Protein AF-A0A5E4Z8Q0-F1 (afdb_monomer_lite)

Structure (mmCIF, N/CA/C/O backbone):
data_AF-A0A5E4Z8Q0-F1
#
_entry.id   AF-A0A5E4Z8Q0-F1
#
loop_
_atom_site.group_PDB
_atom_site.id
_atom_site.type_symbol
_atom_site.label_atom_id
_atom_site.label_alt_id
_atom_site.label_comp_id
_atom_site.label_asym_id
_atom_site.label_entity_id
_atom_site.label_seq_id
_atom_site.pdbx_PDB_ins_code
_atom_site.Cartn_x
_atom_site.Cartn_y
_atom_site.Cartn_z
_atom_site.occupancy
_atom_site.B_iso_or_equiv
_atom_site.auth_seq_id
_atom_site.auth_comp_id
_atom_site.auth_asym_id
_atom_site.auth_atom_id
_atom_site.pdbx_PDB_model_num
ATOM 1 N N . MET A 1 1 ? 16.114 -14.758 -13.962 1.00 64.94 1 MET A N 1
ATOM 2 C CA . MET A 1 1 ? 16.063 -14.063 -15.272 1.00 64.94 1 MET A CA 1
ATOM 3 C C . MET A 1 1 ? 17.449 -13.492 -15.564 1.00 64.94 1 MET A C 1
ATOM 5 O O . MET A 1 1 ? 18.088 -13.061 -14.616 1.00 64.94 1 MET A O 1
ATOM 9 N N . ASN A 1 2 ? 17.956 -13.521 -16.804 1.00 88.56 2 ASN A N 1
ATOM 10 C CA . ASN A 1 2 ? 19.263 -12.928 -17.138 1.00 88.56 2 ASN A CA 1
ATOM 11 C C . ASN A 1 2 ? 19.060 -11.606 -17.895 1.00 88.56 2 ASN A C 1
ATOM 13 O O . ASN A 1 2 ? 18.849 -11.605 -19.107 1.00 88.56 2 ASN A O 1
ATOM 17 N N . TYR A 1 3 ? 19.104 -10.487 -17.168 1.00 93.38 3 TYR A N 1
ATOM 18 C CA . TYR A 1 3 ? 18.827 -9.158 -17.719 1.00 93.38 3 TYR A CA 1
ATOM 19 C C . TYR A 1 3 ? 19.812 -8.747 -18.820 1.00 93.38 3 TYR A C 1
ATOM 21 O O . TYR A 1 3 ? 19.397 -8.215 -19.843 1.00 93.38 3 TYR A O 1
ATOM 29 N N . ALA A 1 4 ? 21.103 -9.050 -18.661 1.00 93.06 4 ALA A N 1
ATOM 30 C CA . ALA A 1 4 ? 22.118 -8.693 -19.649 1.00 93.06 4 ALA A CA 1
ATOM 31 C C . ALA A 1 4 ? 21.903 -9.414 -20.990 1.00 93.06 4 ALA A C 1
ATOM 33 O O . ALA A 1 4 ? 22.024 -8.797 -22.045 1.00 93.06 4 ALA A O 1
ATOM 34 N N . LEU A 1 5 ? 21.547 -10.703 -20.948 1.00 94.38 5 LEU A N 1
ATOM 35 C CA . LEU A 1 5 ? 21.255 -11.478 -22.155 1.00 94.38 5 LEU A CA 1
ATOM 36 C C . LEU A 1 5 ? 19.974 -10.993 -22.849 1.00 94.38 5 LEU A C 1
ATOM 38 O O . LEU A 1 5 ? 19.954 -10.857 -24.069 1.00 94.38 5 LEU A O 1
ATOM 42 N N . ASN A 1 6 ? 18.923 -10.685 -22.082 1.00 94.62 6 ASN A N 1
ATOM 43 C CA . ASN A 1 6 ? 17.691 -10.122 -22.640 1.00 94.62 6 ASN A CA 1
ATOM 44 C C . ASN A 1 6 ? 17.941 -8.754 -23.289 1.00 94.62 6 ASN A C 1
ATOM 46 O O . ASN A 1 6 ? 17.423 -8.490 -24.371 1.00 94.62 6 ASN A O 1
ATOM 50 N N . ALA A 1 7 ? 18.771 -7.908 -22.672 1.00 95.56 7 ALA A N 1
ATOM 51 C CA . ALA A 1 7 ? 19.139 -6.615 -23.238 1.00 95.56 7 ALA A CA 1
ATOM 52 C C . ALA A 1 7 ? 19.782 -6.762 -24.627 1.00 95.56 7 ALA A C 1
ATOM 54 O O . ALA A 1 7 ? 19.369 -6.087 -25.567 1.00 95.56 7 ALA A O 1
ATOM 55 N N . ASP A 1 8 ? 20.745 -7.676 -24.770 1.00 95.94 8 ASP A N 1
ATOM 56 C CA . ASP A 1 8 ? 21.394 -7.989 -26.049 1.00 95.94 8 ASP A CA 1
ATOM 57 C C . ASP A 1 8 ? 20.402 -8.554 -27.076 1.00 95.94 8 ASP A C 1
ATOM 59 O O . ASP A 1 8 ? 20.340 -8.082 -28.212 1.00 95.94 8 ASP A O 1
ATOM 63 N N . PHE A 1 9 ? 19.555 -9.500 -26.661 1.00 94.62 9 PHE A N 1
ATOM 64 C CA . PHE A 1 9 ? 18.540 -10.103 -27.525 1.00 94.62 9 PHE A CA 1
ATOM 65 C C . PHE A 1 9 ? 17.606 -9.057 -28.150 1.00 94.62 9 PHE A C 1
ATOM 67 O O . PHE A 1 9 ? 17.494 -8.981 -29.378 1.00 94.62 9 PHE A O 1
ATOM 74 N N . PHE A 1 10 ? 16.973 -8.217 -27.327 1.00 94.44 10 PHE A N 1
ATOM 75 C CA . PHE A 1 10 ? 16.067 -7.177 -27.815 1.00 94.44 10 PHE A CA 1
ATOM 76 C C . PHE A 1 10 ? 16.816 -6.096 -28.604 1.00 94.44 10 PHE A C 1
ATOM 78 O O . PHE A 1 10 ? 16.346 -5.643 -29.647 1.00 94.44 10 PHE A O 1
ATOM 85 N N . HIS A 1 11 ? 18.032 -5.732 -28.184 1.00 95.06 11 HIS A N 1
ATOM 86 C CA . HIS A 1 11 ? 18.843 -4.763 -28.919 1.00 95.06 11 HIS A CA 1
ATOM 87 C C . HIS A 1 11 ? 19.193 -5.260 -30.324 1.00 95.06 11 HIS A C 1
ATOM 89 O O . HIS A 1 11 ? 19.100 -4.509 -31.298 1.00 95.06 11 HIS A O 1
ATOM 95 N N . THR A 1 12 ? 19.571 -6.532 -30.435 1.00 94.44 12 THR A N 1
ATOM 96 C CA . THR A 1 12 ? 19.911 -7.176 -31.701 1.00 94.44 12 THR A CA 1
ATOM 97 C C . THR A 1 12 ? 18.689 -7.256 -32.612 1.00 94.44 12 THR A C 1
ATOM 99 O O . THR A 1 12 ? 18.789 -6.871 -33.777 1.00 94.44 12 THR A O 1
ATOM 102 N N . ARG A 1 13 ? 17.519 -7.658 -32.098 1.00 95.06 13 ARG A N 1
ATOM 103 C CA . ARG A 1 13 ? 16.266 -7.661 -32.875 1.00 95.06 13 ARG A CA 1
ATOM 104 C C . ARG A 1 13 ? 15.915 -6.282 -33.425 1.00 95.06 13 ARG A C 1
ATOM 106 O O . ARG A 1 13 ? 15.691 -6.156 -34.629 1.00 95.06 13 ARG A O 1
ATOM 113 N N . ALA A 1 14 ? 15.962 -5.252 -32.579 1.00 92.62 14 ALA A N 1
ATOM 114 C CA . ALA A 1 14 ? 15.706 -3.876 -32.993 1.00 92.62 14 ALA A CA 1
ATOM 115 C C . ALA A 1 14 ? 16.686 -3.416 -34.087 1.00 92.62 14 ALA A C 1
ATOM 117 O O . ALA A 1 14 ? 16.281 -2.847 -35.098 1.00 92.62 14 ALA A O 1
ATOM 118 N N . ARG A 1 15 ? 17.985 -3.712 -33.934 1.00 93.25 15 ARG A N 1
ATOM 119 C CA . ARG A 1 15 ? 19.017 -3.356 -34.926 1.00 93.25 15 ARG A CA 1
ATOM 120 C C . ARG A 1 15 ? 18.858 -4.061 -36.267 1.00 93.25 15 ARG A C 1
ATOM 122 O O . ARG A 1 15 ? 19.245 -3.498 -37.286 1.00 93.25 15 ARG A O 1
ATOM 129 N N . LEU A 1 16 ? 18.341 -5.285 -36.258 1.00 94.38 16 LEU A N 1
ATOM 130 C CA . LEU A 1 16 ? 18.087 -6.069 -37.465 1.00 94.38 16 LEU A CA 1
ATOM 131 C C . LEU A 1 16 ? 16.736 -5.736 -38.118 1.00 94.38 16 LEU A C 1
ATOM 133 O O . LEU A 1 16 ? 16.412 -6.325 -39.144 1.00 94.38 16 LEU A O 1
ATOM 137 N N . GLY A 1 17 ? 15.953 -4.812 -37.547 1.00 90.50 17 GLY A N 1
ATOM 138 C CA . GLY A 1 17 ? 14.627 -4.463 -38.059 1.00 90.50 17 GLY A CA 1
ATOM 139 C C . GLY A 1 17 ? 13.597 -5.582 -37.882 1.00 90.50 17 GLY A C 1
ATOM 140 O O . GLY A 1 17 ? 12.639 -5.655 -38.644 1.00 90.50 17 GLY A O 1
ATOM 141 N N . LEU A 1 18 ? 13.801 -6.465 -36.899 1.00 89.94 18 LEU A N 1
ATOM 142 C CA . LEU A 1 18 ? 12.883 -7.564 -36.565 1.00 89.94 18 LEU A CA 1
ATOM 143 C C . LEU A 1 18 ? 11.799 -7.147 -35.556 1.00 89.94 18 LEU A C 1
ATOM 145 O O . LEU A 1 18 ? 11.008 -7.977 -35.113 1.00 89.94 18 LEU A O 1
ATOM 149 N N . ASP A 1 19 ? 11.792 -5.872 -35.177 1.00 86.31 19 ASP A N 1
ATOM 150 C CA . ASP A 1 19 ? 10.869 -5.268 -34.226 1.00 86.31 19 ASP A CA 1
ATOM 151 C C . ASP A 1 19 ? 9.721 -4.585 -34.979 1.00 86.31 19 ASP A C 1
ATOM 153 O O . ASP A 1 19 ? 9.826 -3.433 -35.398 1.00 86.31 19 ASP A O 1
ATOM 157 N N . SER A 1 20 ? 8.629 -5.320 -35.192 1.00 71.69 20 SER A N 1
ATOM 158 C CA . SER A 1 20 ? 7.435 -4.806 -35.871 1.00 71.69 20 SER A CA 1
ATOM 159 C C . SER A 1 20 ? 6.609 -3.850 -35.007 1.00 71.69 20 SER A C 1
ATOM 161 O O . SER A 1 20 ? 5.759 -3.144 -35.541 1.00 71.69 20 SER A O 1
ATOM 163 N N . THR A 1 21 ? 6.828 -3.839 -33.691 1.00 78.56 21 THR A N 1
ATOM 164 C CA . THR A 1 21 ? 6.052 -3.062 -32.711 1.00 78.56 21 THR A CA 1
ATOM 165 C C . THR A 1 21 ? 6.799 -1.823 -32.212 1.00 78.56 21 THR A C 1
ATOM 167 O O . THR A 1 21 ? 6.192 -0.951 -31.599 1.00 78.56 21 THR A O 1
ATOM 170 N N . GLY A 1 22 ? 8.104 -1.712 -32.480 1.00 82.50 22 GLY A N 1
ATOM 171 C CA . GLY A 1 22 ? 8.957 -0.609 -32.023 1.00 82.50 22 GLY A CA 1
ATOM 172 C C . GLY A 1 22 ? 9.316 -0.677 -30.532 1.00 82.50 22 GLY A C 1
ATOM 173 O O . GLY A 1 22 ? 9.822 0.297 -29.968 1.00 82.50 22 GLY A O 1
ATOM 174 N N . THR A 1 23 ? 9.042 -1.807 -29.877 1.00 87.00 23 THR A N 1
ATOM 175 C CA . THR A 1 23 ? 9.150 -1.982 -28.421 1.00 87.00 23 THR A CA 1
ATOM 176 C C . THR A 1 23 ? 10.465 -2.616 -27.972 1.00 87.00 23 THR A C 1
ATOM 178 O O . THR A 1 23 ? 10.807 -2.535 -26.790 1.00 87.00 23 THR A O 1
ATOM 181 N N . ASP A 1 24 ? 11.234 -3.218 -28.882 1.00 91.44 24 ASP A N 1
ATOM 182 C CA . ASP A 1 24 ? 12.443 -3.973 -28.539 1.00 91.44 24 ASP A CA 1
ATOM 183 C C . ASP A 1 24 ? 13.589 -3.037 -28.121 1.00 91.44 24 ASP A C 1
ATOM 185 O O . ASP A 1 24 ? 14.323 -3.323 -27.175 1.00 91.44 24 ASP A O 1
ATOM 189 N N . ALA A 1 25 ? 13.745 -1.873 -28.761 1.00 92.25 25 ALA A N 1
ATOM 190 C CA . ALA A 1 25 ? 14.793 -0.922 -28.374 1.00 92.25 25 ALA A CA 1
ATOM 191 C C . ALA A 1 25 ? 14.585 -0.326 -26.960 1.00 92.25 25 ALA A C 1
ATOM 193 O O . ALA A 1 25 ? 15.555 -0.294 -26.190 1.00 92.25 25 ALA A O 1
ATOM 194 N N . PRO A 1 26 ? 13.375 0.128 -26.574 1.00 91.88 26 PRO A N 1
ATOM 195 C CA . PRO A 1 26 ? 13.064 0.476 -25.188 1.00 91.88 26 PRO A CA 1
ATOM 196 C C . PRO A 1 26 ? 13.259 -0.693 -24.212 1.00 91.88 26 PRO A C 1
ATOM 198 O O . PRO A 1 26 ? 13.934 -0.514 -23.196 1.00 91.88 26 PRO A O 1
ATOM 201 N N . ALA A 1 27 ? 12.762 -1.892 -24.541 1.00 92.56 27 ALA A N 1
ATOM 202 C CA . ALA A 1 27 ? 12.912 -3.076 -23.692 1.00 92.56 27 ALA A CA 1
ATOM 203 C C . ALA A 1 27 ? 14.389 -3.421 -23.446 1.00 92.56 27 ALA A C 1
ATOM 205 O O . ALA A 1 27 ? 14.799 -3.658 -22.310 1.00 92.56 27 ALA A O 1
ATOM 206 N N . ALA A 1 28 ? 15.229 -3.357 -24.483 1.00 95.12 28 ALA A N 1
ATOM 207 C CA . ALA A 1 28 ? 16.666 -3.579 -24.365 1.00 95.12 28 ALA A CA 1
ATOM 208 C C . ALA A 1 28 ? 17.337 -2.616 -23.374 1.00 95.12 28 ALA A C 1
ATOM 210 O O . ALA A 1 28 ? 18.175 -3.024 -22.566 1.00 95.12 28 ALA A O 1
ATOM 211 N N . ARG A 1 29 ? 16.959 -1.332 -23.415 1.00 95.44 29 ARG A N 1
ATOM 212 C CA . ARG A 1 29 ? 17.467 -0.307 -22.489 1.00 95.44 29 ARG A CA 1
ATOM 213 C C . ARG A 1 29 ? 17.009 -0.574 -21.056 1.00 95.44 29 ARG A C 1
ATOM 215 O O . ARG A 1 29 ? 17.837 -0.491 -20.151 1.00 95.44 29 ARG A O 1
ATOM 222 N N . ALA A 1 30 ? 15.741 -0.937 -20.864 1.00 94.19 30 ALA A N 1
ATOM 223 C CA . ALA A 1 30 ? 15.200 -1.301 -19.557 1.00 94.19 30 ALA A CA 1
ATOM 224 C C . ALA A 1 30 ? 15.945 -2.509 -18.963 1.00 94.19 30 ALA A C 1
ATOM 226 O O . ALA A 1 30 ? 16.466 -2.423 -17.853 1.00 94.19 30 ALA A O 1
ATOM 227 N N . PHE A 1 31 ? 16.131 -3.583 -19.739 1.00 95.81 31 PHE A N 1
ATOM 228 C CA . PHE A 1 31 ? 16.899 -4.755 -19.309 1.00 95.81 31 PHE A CA 1
ATOM 229 C C . PHE A 1 31 ? 18.371 -4.441 -19.005 1.00 95.81 31 PHE A C 1
ATOM 231 O O . PHE A 1 31 ? 18.929 -4.970 -18.045 1.00 95.81 31 PHE A O 1
ATOM 238 N N . ALA A 1 32 ? 19.016 -3.553 -19.766 1.00 96.81 32 ALA A N 1
ATOM 239 C CA . ALA A 1 32 ? 20.379 -3.127 -19.453 1.00 96.81 32 ALA A CA 1
ATOM 240 C C . ALA A 1 32 ? 20.447 -2.352 -18.124 1.00 96.81 32 ALA A C 1
ATOM 242 O O . ALA A 1 32 ? 21.345 -2.599 -17.317 1.00 96.81 32 ALA A O 1
ATOM 243 N N . ARG A 1 33 ? 19.475 -1.468 -17.855 1.00 96.50 33 ARG A N 1
ATOM 244 C CA . ARG A 1 33 ? 19.359 -0.737 -16.581 1.00 96.50 33 ARG A CA 1
ATOM 245 C C . ARG A 1 33 ? 19.091 -1.685 -15.407 1.00 96.50 33 ARG A C 1
ATOM 247 O O . ARG A 1 33 ? 19.773 -1.592 -14.390 1.00 96.50 33 ARG A O 1
ATOM 254 N N . GLN A 1 34 ? 18.196 -2.660 -15.580 1.00 95.75 34 GLN A N 1
ATOM 255 C CA . GLN A 1 34 ? 17.927 -3.756 -14.632 1.00 95.75 34 GLN A CA 1
ATOM 256 C C . GLN A 1 34 ? 19.189 -4.567 -14.306 1.00 95.75 34 GLN A C 1
ATOM 258 O O . GLN A 1 34 ? 19.470 -4.840 -13.140 1.00 95.75 34 GLN A O 1
ATOM 263 N N . ALA A 1 35 ? 19.997 -4.903 -15.319 1.00 96.25 35 ALA A N 1
ATOM 264 C CA . ALA A 1 35 ? 21.274 -5.584 -15.117 1.00 96.25 35 ALA A CA 1
ATOM 265 C C . ALA A 1 35 ? 22.234 -4.753 -14.249 1.00 96.25 35 ALA A C 1
ATOM 267 O O . ALA A 1 35 ? 22.871 -5.298 -13.351 1.00 96.25 35 ALA A O 1
ATOM 268 N N . GLY A 1 36 ? 22.294 -3.436 -14.478 1.00 97.00 36 GLY A N 1
ATOM 269 C CA . GLY A 1 36 ? 23.075 -2.505 -13.659 1.00 97.00 36 GLY A CA 1
ATOM 270 C C . GLY A 1 36 ? 22.642 -2.496 -12.197 1.00 97.00 36 GLY A C 1
ATOM 271 O O . GLY A 1 36 ? 23.482 -2.631 -11.306 1.00 97.00 36 GLY A O 1
ATOM 272 N N . ARG A 1 37 ? 21.328 -2.409 -11.955 1.00 96.94 37 ARG A N 1
ATOM 273 C CA . ARG A 1 37 ? 20.749 -2.454 -10.605 1.00 96.94 37 ARG A CA 1
ATOM 274 C C . ARG A 1 37 ? 21.081 -3.771 -9.900 1.00 96.94 37 ARG A C 1
ATOM 276 O O . ARG A 1 37 ? 21.635 -3.761 -8.806 1.00 96.94 37 ARG A O 1
ATOM 283 N N . ALA A 1 38 ? 20.831 -4.903 -10.560 1.00 95.62 38 ALA A N 1
ATOM 284 C CA . ALA A 1 38 ? 21.110 -6.231 -10.012 1.00 95.62 38 ALA A CA 1
ATOM 285 C C . ALA A 1 38 ? 22.593 -6.410 -9.638 1.00 95.62 38 ALA A C 1
ATOM 287 O O . ALA A 1 38 ? 22.910 -6.903 -8.556 1.00 95.62 38 ALA A O 1
ATOM 288 N N . CYS A 1 39 ? 23.512 -5.954 -10.496 1.00 95.38 39 CYS A N 1
ATOM 289 C CA . CYS A 1 39 ? 24.946 -5.980 -10.212 1.00 95.38 39 CYS A CA 1
ATOM 290 C C . CYS A 1 39 ? 25.314 -5.118 -8.992 1.00 95.38 39 CYS A C 1
ATOM 292 O O . CYS A 1 39 ? 26.055 -5.580 -8.124 1.00 95.38 39 CYS A O 1
ATOM 294 N N . ALA A 1 40 ? 24.777 -3.899 -8.881 1.00 96.19 40 ALA A N 1
ATOM 295 C CA . ALA A 1 40 ? 25.041 -3.013 -7.745 1.00 96.19 40 ALA A CA 1
ATOM 296 C C . ALA A 1 40 ? 24.481 -3.542 -6.415 1.00 96.19 40 ALA A C 1
ATOM 298 O O . ALA A 1 40 ? 25.101 -3.357 -5.360 1.00 96.19 40 ALA A O 1
ATOM 299 N N . ILE A 1 41 ? 23.321 -4.204 -6.443 1.00 95.25 41 ILE A N 1
ATOM 300 C CA . ILE A 1 41 ? 22.751 -4.864 -5.263 1.00 95.25 41 ILE A CA 1
ATOM 301 C C . ILE A 1 41 ? 23.673 -6.005 -4.822 1.00 95.25 41 ILE A C 1
ATOM 303 O O . ILE A 1 41 ? 24.099 -6.017 -3.668 1.00 95.25 41 ILE A O 1
ATOM 307 N N . ALA A 1 42 ? 24.101 -6.852 -5.764 1.00 93.25 42 ALA A N 1
ATOM 308 C CA . ALA A 1 42 ? 25.023 -7.965 -5.530 1.00 93.25 42 ALA A CA 1
ATOM 309 C C . ALA A 1 42 ? 26.485 -7.553 -5.232 1.00 93.25 42 ALA A C 1
ATOM 311 O O . ALA A 1 42 ? 27.330 -8.419 -5.004 1.00 93.25 42 ALA A O 1
ATOM 312 N N . GLY A 1 43 ? 26.818 -6.256 -5.265 1.00 91.81 43 GLY A N 1
ATOM 313 C CA . GLY A 1 43 ? 28.175 -5.754 -5.014 1.00 91.81 43 GLY A CA 1
ATOM 314 C C . GLY A 1 43 ? 29.185 -6.053 -6.132 1.00 91.81 43 GLY A C 1
ATOM 315 O O . GLY A 1 43 ? 30.386 -6.121 -5.879 1.00 91.81 43 GLY A O 1
ATOM 316 N N . GLN A 1 44 ? 28.720 -6.248 -7.367 1.00 89.62 44 GLN A N 1
ATOM 3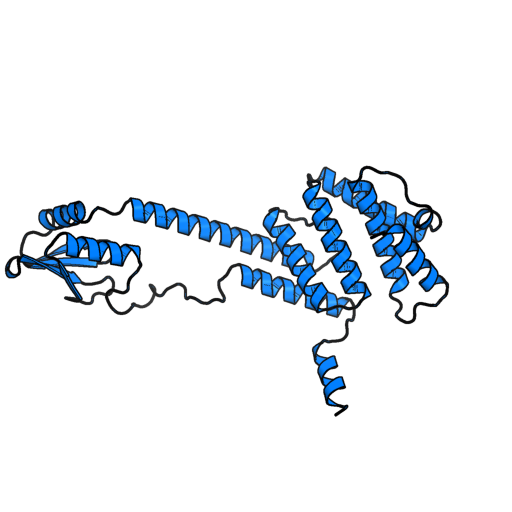17 C CA . GLN A 1 44 ? 29.543 -6.585 -8.531 1.00 89.62 44 GLN A CA 1
ATOM 318 C C . GLN A 1 44 ? 29.670 -5.396 -9.484 1.00 89.62 44 GLN A C 1
ATOM 320 O O . GLN A 1 44 ? 28.666 -4.861 -9.924 1.00 89.62 44 GLN A O 1
ATOM 325 N N . PHE A 1 45 ? 30.886 -5.021 -9.888 1.00 76.88 45 PHE A N 1
ATOM 326 C CA . PHE A 1 45 ? 31.115 -3.811 -10.698 1.00 76.88 45 PHE A CA 1
ATOM 327 C C . PHE A 1 45 ? 31.222 -4.050 -12.221 1.00 76.88 45 PHE A C 1
ATOM 329 O O . PHE A 1 45 ? 31.476 -3.124 -12.988 1.00 76.88 45 PHE A O 1
ATOM 336 N N . PHE A 1 46 ? 31.053 -5.282 -12.704 1.00 84.81 46 PHE A N 1
ATOM 337 C CA . PHE A 1 46 ? 31.368 -5.615 -14.098 1.00 84.81 46 PHE A CA 1
ATOM 338 C C . PHE A 1 46 ? 30.113 -5.838 -14.943 1.00 84.81 46 PHE A C 1
ATOM 340 O O . PHE A 1 46 ? 29.332 -6.751 -14.686 1.00 84.81 46 PHE A O 1
ATOM 347 N N . ALA A 1 47 ? 29.959 -5.040 -16.004 1.00 85.62 47 ALA A N 1
ATOM 348 C CA . ALA A 1 47 ? 28.964 -5.294 -17.038 1.00 85.62 47 ALA A CA 1
ATOM 349 C C . ALA A 1 47 ? 29.368 -6.517 -17.878 1.00 85.62 47 ALA A C 1
ATOM 351 O O . ALA A 1 47 ? 30.495 -6.608 -18.370 1.00 85.62 47 ALA A O 1
ATOM 352 N N . SER A 1 48 ? 28.427 -7.441 -18.083 1.00 90.94 48 SER A N 1
ATOM 353 C CA . SER A 1 48 ? 28.600 -8.582 -18.990 1.00 90.94 48 SER A CA 1
ATOM 354 C C . SER A 1 48 ? 28.915 -8.129 -20.422 1.00 90.94 48 SER A C 1
ATOM 356 O O . SER A 1 48 ? 28.493 -7.047 -20.838 1.00 90.94 48 SER A O 1
ATOM 358 N N . ILE A 1 49 ? 29.593 -8.981 -21.201 1.00 91.25 49 ILE A N 1
ATOM 359 C CA . ILE A 1 49 ? 29.908 -8.734 -22.620 1.00 91.25 49 ILE A CA 1
ATOM 360 C C . ILE A 1 49 ? 28.663 -8.392 -23.452 1.00 91.25 49 ILE A C 1
ATOM 362 O O . ILE A 1 49 ? 28.729 -7.536 -24.328 1.00 91.25 49 ILE A O 1
ATOM 366 N N . HIS A 1 50 ? 27.515 -8.980 -23.104 1.00 92.25 50 HIS A N 1
ATOM 367 C CA . HIS A 1 50 ? 26.213 -8.725 -23.727 1.00 92.25 50 HIS A CA 1
ATOM 368 C C . HIS A 1 50 ? 25.776 -7.253 -23.647 1.00 92.25 50 HIS A C 1
ATOM 370 O O . HIS A 1 50 ? 25.081 -6.755 -24.527 1.00 92.25 50 HIS A O 1
ATOM 376 N N . VAL A 1 51 ? 26.221 -6.537 -22.612 1.00 94.69 51 VAL A N 1
ATOM 377 C CA . VAL A 1 51 ? 25.914 -5.120 -22.385 1.00 94.69 51 VAL A CA 1
ATOM 378 C C . VAL A 1 51 ? 27.092 -4.233 -22.787 1.00 94.69 51 VAL A C 1
ATOM 380 O O . VAL A 1 51 ? 26.898 -3.217 -23.451 1.00 94.69 51 VAL A O 1
ATOM 383 N N . SER A 1 52 ? 28.320 -4.603 -22.411 1.00 94.25 52 SER A N 1
ATOM 384 C CA . SER A 1 52 ? 29.502 -3.743 -22.567 1.00 94.25 52 SER A CA 1
ATOM 385 C C . SER A 1 52 ? 29.944 -3.539 -24.016 1.00 94.25 52 SER A C 1
ATOM 387 O O . SER A 1 52 ? 30.559 -2.518 -24.320 1.00 94.25 52 SER A O 1
ATOM 389 N N . GLN A 1 53 ? 29.584 -4.446 -24.929 1.00 93.44 53 GLN A N 1
ATOM 390 C CA . GLN A 1 53 ? 29.875 -4.304 -26.359 1.00 93.44 53 GLN A CA 1
ATOM 391 C C . GLN A 1 53 ? 29.037 -3.214 -27.060 1.00 93.44 53 GLN A C 1
ATOM 393 O O . GLN A 1 53 ? 29.384 -2.788 -28.163 1.00 93.44 53 GLN A O 1
ATOM 398 N N . PHE A 1 54 ? 27.945 -2.744 -26.441 1.00 94.56 54 PHE A N 1
ATOM 399 C CA . PHE A 1 54 ? 27.045 -1.745 -27.022 1.00 94.56 54 PHE A CA 1
ATOM 400 C C . PHE A 1 54 ? 27.003 -0.473 -26.160 1.00 94.56 54 PHE A C 1
ATOM 402 O O . PHE A 1 54 ? 26.427 -0.498 -25.070 1.00 94.56 54 PHE A O 1
ATOM 409 N N . PRO A 1 55 ? 27.516 0.677 -26.646 1.00 95.06 55 PRO A N 1
ATOM 410 C CA . PRO A 1 55 ? 27.582 1.911 -25.854 1.00 95.06 55 PRO A CA 1
ATOM 411 C C . PRO A 1 55 ? 26.238 2.363 -25.264 1.00 95.06 55 PRO A C 1
ATOM 413 O O . PRO A 1 55 ? 26.183 2.837 -24.131 1.00 95.06 55 PRO A O 1
ATOM 416 N N . VAL A 1 56 ? 25.139 2.179 -26.005 1.00 95.31 56 VAL A N 1
ATOM 417 C CA . VAL A 1 56 ? 23.793 2.546 -25.537 1.00 95.31 56 VAL A CA 1
ATOM 418 C C . VAL A 1 56 ? 23.330 1.689 -24.356 1.00 95.31 56 VAL A C 1
ATOM 420 O O . VAL A 1 56 ? 22.733 2.225 -23.426 1.00 95.31 56 VAL A O 1
ATOM 423 N N . LEU A 1 57 ? 23.630 0.385 -24.356 1.00 97.12 57 LEU A N 1
ATOM 424 C CA . LEU A 1 57 ? 23.265 -0.510 -23.256 1.00 97.12 57 LEU A CA 1
ATOM 425 C C . LEU A 1 57 ? 24.187 -0.294 -22.056 1.00 97.12 57 LEU A C 1
ATOM 427 O O . LEU A 1 57 ? 23.712 -0.247 -20.926 1.00 97.12 57 LEU A O 1
ATOM 431 N N . LEU A 1 58 ? 25.485 -0.083 -22.295 1.00 96.88 58 LEU A N 1
ATOM 432 C CA . LEU A 1 58 ? 26.446 0.224 -21.237 1.00 96.88 58 LEU A CA 1
ATOM 433 C C . LEU A 1 58 ? 26.081 1.507 -20.474 1.00 96.88 58 LEU A C 1
ATOM 435 O O . LEU A 1 58 ? 26.179 1.540 -19.250 1.00 96.88 58 LEU A O 1
ATOM 439 N N . CYS A 1 59 ? 25.607 2.540 -21.175 1.00 97.06 59 CYS A N 1
ATOM 440 C CA . CYS A 1 59 ? 25.110 3.762 -20.543 1.00 97.06 59 CYS A CA 1
ATOM 441 C C . CYS A 1 59 ? 23.919 3.475 -19.610 1.00 97.06 59 CYS A C 1
ATOM 443 O O . CYS A 1 59 ? 23.926 3.886 -18.452 1.00 97.06 59 CYS A O 1
ATOM 445 N N . GLN A 1 60 ? 22.933 2.699 -20.074 1.00 97.06 60 GLN A N 1
ATOM 446 C CA . GLN A 1 60 ? 21.768 2.321 -19.262 1.00 97.06 60 GLN A CA 1
ATOM 447 C C . GLN A 1 60 ? 22.152 1.459 -18.055 1.00 97.06 60 GLN A C 1
ATOM 449 O O . GLN A 1 60 ? 21.652 1.684 -16.956 1.00 97.06 60 GLN A O 1
ATOM 454 N N . PHE A 1 61 ? 23.089 0.527 -18.229 1.00 97.25 61 PHE A N 1
ATOM 455 C CA . PHE A 1 61 ? 23.655 -0.248 -17.128 1.00 97.25 61 PHE A CA 1
ATOM 456 C C . PHE A 1 61 ? 24.282 0.655 -16.065 1.00 97.25 61 PHE A C 1
ATOM 458 O O . PHE A 1 61 ? 23.977 0.508 -14.885 1.00 97.25 61 PHE A O 1
ATOM 465 N N . ALA A 1 62 ? 25.110 1.624 -16.467 1.00 96.75 62 ALA A N 1
ATOM 466 C CA . ALA A 1 62 ? 25.735 2.553 -15.530 1.00 96.75 62 ALA A CA 1
ATOM 467 C C . ALA A 1 62 ? 24.697 3.409 -14.783 1.00 96.75 62 ALA A C 1
ATOM 469 O O . ALA A 1 62 ? 24.837 3.629 -13.581 1.00 96.75 62 ALA A O 1
ATOM 470 N N . MET A 1 63 ? 23.629 3.844 -15.463 1.00 96.12 63 MET A N 1
ATOM 471 C CA . MET A 1 63 ? 22.511 4.539 -14.815 1.00 96.12 63 MET A CA 1
ATOM 472 C C . MET A 1 63 ? 21.855 3.660 -13.746 1.00 96.12 63 MET A C 1
ATOM 474 O O . MET A 1 63 ? 21.712 4.102 -12.611 1.00 96.12 63 MET A O 1
ATOM 478 N N . GLY A 1 64 ? 21.522 2.409 -14.077 1.00 96.44 64 GLY A N 1
ATOM 479 C CA . GLY A 1 64 ? 20.917 1.470 -13.130 1.00 96.44 64 GLY A CA 1
ATOM 480 C C . GLY A 1 64 ? 21.816 1.149 -11.937 1.00 96.44 64 GLY A C 1
ATOM 481 O O . GLY A 1 64 ? 21.353 1.082 -10.802 1.00 96.44 64 GLY A O 1
ATOM 482 N N . TYR A 1 65 ? 23.120 1.016 -12.179 1.00 96.94 65 TYR A N 1
ATOM 483 C CA . TYR A 1 65 ? 24.107 0.826 -11.120 1.00 96.94 65 TYR A CA 1
ATOM 484 C C . TYR A 1 65 ? 24.123 2.017 -10.148 1.00 96.94 65 TYR A C 1
ATOM 486 O O . TYR A 1 65 ? 24.069 1.841 -8.931 1.00 96.94 65 TYR A O 1
ATOM 494 N N . ASN A 1 66 ? 24.148 3.240 -10.687 1.00 95.50 66 ASN A N 1
ATOM 495 C CA . ASN A 1 66 ? 24.170 4.467 -9.892 1.00 95.50 66 ASN A CA 1
ATOM 496 C C . ASN A 1 66 ? 22.876 4.695 -9.101 1.00 95.50 66 ASN A C 1
ATOM 498 O O . ASN A 1 66 ? 22.949 5.199 -7.984 1.00 95.50 66 ASN A O 1
ATOM 502 N N . GLU A 1 67 ? 21.712 4.304 -9.623 1.00 95.69 67 GLU A N 1
ATOM 503 C CA . GLU A 1 67 ? 20.446 4.386 -8.878 1.00 95.69 67 GLU A CA 1
ATOM 504 C C . GLU A 1 67 ? 20.498 3.602 -7.567 1.00 95.69 67 GLU A C 1
ATOM 506 O O . GLU A 1 67 ? 20.076 4.108 -6.532 1.00 95.69 67 GLU A O 1
ATOM 511 N N . VAL A 1 68 ? 21.067 2.394 -7.590 1.00 96.25 68 VAL A N 1
ATOM 512 C CA . VAL A 1 68 ? 21.236 1.583 -6.377 1.00 96.25 68 VAL A CA 1
ATOM 513 C C . VAL A 1 68 ? 22.203 2.247 -5.406 1.00 96.25 68 VAL A C 1
ATOM 515 O O . VAL A 1 68 ? 21.953 2.241 -4.205 1.00 96.25 68 VAL A O 1
ATOM 518 N N . LEU A 1 69 ? 23.303 2.826 -5.898 1.00 94.88 69 LEU A N 1
ATOM 519 C CA . LEU A 1 69 ? 24.240 3.543 -5.031 1.00 94.88 69 LEU A CA 1
ATOM 520 C C . LEU A 1 69 ? 23.568 4.732 -4.341 1.00 94.88 69 LEU A C 1
ATOM 522 O O . LEU A 1 69 ? 23.741 4.908 -3.139 1.00 94.88 69 LEU A O 1
ATOM 526 N N . LEU A 1 70 ? 22.786 5.518 -5.083 1.00 93.38 70 LEU A N 1
ATOM 527 C CA . LEU A 1 70 ? 22.047 6.653 -4.533 1.00 93.38 70 LEU A CA 1
ATOM 528 C C . LEU A 1 70 ? 21.001 6.201 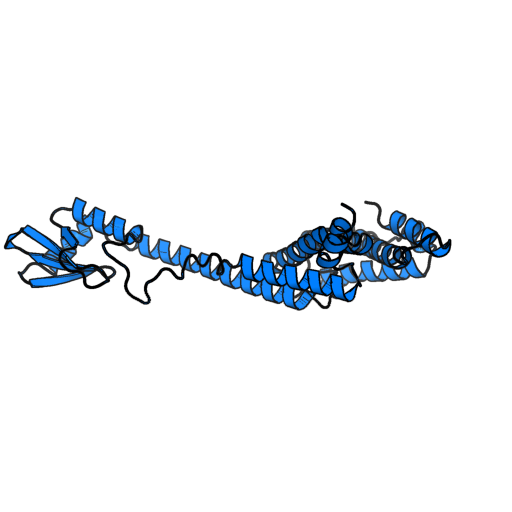-3.510 1.00 93.38 70 LEU A C 1
ATOM 530 O O . LEU A 1 70 ? 20.932 6.779 -2.430 1.00 93.38 70 LEU A O 1
ATOM 534 N N . ALA A 1 71 ? 20.253 5.135 -3.802 1.00 92.88 71 ALA A N 1
ATOM 535 C CA . ALA A 1 71 ? 19.286 4.575 -2.863 1.00 92.88 71 ALA A CA 1
ATOM 536 C C . ALA A 1 71 ? 19.963 4.054 -1.579 1.00 92.88 71 ALA A C 1
ATOM 538 O O . ALA A 1 71 ? 19.498 4.349 -0.481 1.00 92.88 71 ALA A O 1
ATOM 539 N N . LYS A 1 72 ? 21.111 3.366 -1.690 1.00 93.19 72 LYS A N 1
ATOM 540 C CA . LYS A 1 72 ? 21.915 2.925 -0.532 1.00 93.19 72 LYS A CA 1
ATOM 541 C C . LYS A 1 72 ? 22.429 4.105 0.300 1.00 93.19 72 LYS A C 1
ATOM 543 O O . LYS A 1 72 ? 22.399 4.037 1.523 1.00 93.19 72 LYS A O 1
ATOM 548 N N . ILE A 1 73 ? 22.883 5.188 -0.341 1.00 91.94 73 ILE A N 1
ATOM 549 C CA . ILE A 1 73 ? 23.285 6.429 0.351 1.00 91.94 73 ILE A CA 1
ATOM 550 C C . ILE A 1 73 ? 22.093 7.047 1.092 1.00 91.94 73 ILE A C 1
ATOM 552 O O . ILE A 1 73 ? 22.261 7.538 2.205 1.00 91.94 73 ILE A O 1
ATOM 556 N N . GLY A 1 74 ? 20.900 6.983 0.499 1.00 88.25 74 GLY A N 1
ATOM 557 C CA . GLY A 1 74 ? 19.641 7.393 1.121 1.00 88.25 74 GLY A CA 1
ATOM 558 C C . GLY A 1 74 ? 19.137 6.464 2.231 1.00 88.25 74 GLY A C 1
ATOM 559 O O . GLY A 1 74 ? 18.099 6.751 2.811 1.00 88.25 74 GLY A O 1
ATOM 560 N N . GLY A 1 75 ? 19.851 5.376 2.543 1.00 90.69 75 GLY A N 1
ATOM 561 C CA . GLY A 1 75 ? 19.504 4.458 3.629 1.00 90.69 75 GLY A CA 1
ATOM 562 C C . GLY A 1 75 ? 18.636 3.263 3.229 1.00 90.69 75 GLY A C 1
ATOM 563 O O . GLY A 1 75 ? 18.208 2.527 4.114 1.00 90.69 75 GLY A O 1
ATOM 564 N N . ALA A 1 76 ? 18.396 3.024 1.933 1.00 91.62 76 ALA A N 1
ATOM 565 C CA . ALA A 1 76 ? 17.613 1.872 1.488 1.00 91.62 76 ALA A CA 1
ATOM 566 C C . ALA A 1 76 ? 18.259 0.542 1.921 1.00 91.62 76 ALA A C 1
ATOM 568 O O . ALA A 1 76 ? 19.451 0.304 1.686 1.00 91.62 76 ALA A O 1
ATOM 569 N N . SER A 1 77 ? 17.456 -0.337 2.527 1.00 92.25 77 SER A N 1
ATOM 570 C CA . SER A 1 77 ? 17.871 -1.684 2.923 1.00 92.25 77 SER A CA 1
ATOM 571 C C . SER A 1 77 ? 18.086 -2.589 1.701 1.00 92.25 77 SER A C 1
ATOM 573 O O . SER A 1 77 ? 17.623 -2.297 0.598 1.00 92.25 77 SER A O 1
ATOM 575 N N . ALA A 1 78 ? 18.800 -3.705 1.881 1.00 91.69 78 ALA A N 1
ATOM 576 C CA . ALA A 1 78 ? 18.968 -4.691 0.810 1.00 91.69 78 ALA A CA 1
ATOM 577 C C . ALA A 1 78 ? 17.615 -5.271 0.362 1.00 91.69 78 ALA A C 1
ATOM 579 O O . ALA A 1 78 ? 17.353 -5.322 -0.836 1.00 91.69 78 ALA A O 1
ATOM 580 N N . ASP A 1 79 ? 16.740 -5.592 1.319 1.00 92.94 79 ASP A N 1
ATOM 581 C CA . ASP A 1 79 ? 15.412 -6.151 1.052 1.00 92.94 79 ASP A CA 1
ATOM 582 C C . ASP A 1 79 ? 14.530 -5.171 0.265 1.00 92.94 79 ASP A C 1
ATOM 584 O O . ASP A 1 79 ? 13.905 -5.565 -0.721 1.00 92.94 79 ASP A O 1
ATOM 588 N N . LEU A 1 80 ? 14.549 -3.876 0.621 1.00 93.31 80 LEU A N 1
ATOM 589 C CA . LEU A 1 80 ? 13.832 -2.829 -0.117 1.00 93.31 80 LEU A CA 1
ATOM 590 C C . LEU A 1 80 ? 14.329 -2.724 -1.567 1.00 93.31 80 LEU A C 1
ATOM 592 O O . LEU A 1 80 ? 13.540 -2.572 -2.501 1.00 93.31 80 LEU A O 1
ATOM 596 N N . LEU A 1 81 ? 15.642 -2.813 -1.779 1.00 95.00 81 LEU A N 1
ATOM 597 C CA . LEU A 1 81 ? 16.222 -2.773 -3.121 1.00 95.00 81 LEU A CA 1
ATOM 598 C C . LEU A 1 81 ? 15.857 -4.020 -3.934 1.00 95.00 81 LEU A C 1
ATOM 600 O O . LEU A 1 81 ? 15.569 -3.894 -5.124 1.00 95.00 81 LEU A O 1
ATOM 604 N N . ASP A 1 82 ? 15.837 -5.199 -3.316 1.00 94.44 82 ASP A N 1
ATOM 605 C CA . ASP A 1 82 ? 15.471 -6.450 -3.982 1.00 94.44 82 ASP A CA 1
ATOM 606 C C . ASP A 1 82 ? 13.991 -6.473 -4.383 1.00 94.44 82 ASP A C 1
ATOM 608 O O . ASP A 1 82 ? 13.675 -6.775 -5.541 1.00 94.44 82 ASP A O 1
ATOM 612 N N . VAL A 1 83 ? 13.082 -6.085 -3.479 1.00 94.75 83 VAL A N 1
ATOM 613 C CA . VAL A 1 83 ? 11.646 -6.012 -3.796 1.00 94.75 83 VAL A CA 1
ATOM 614 C C . VAL A 1 83 ? 11.372 -4.941 -4.854 1.00 94.75 83 VAL A C 1
ATOM 616 O O . VAL A 1 83 ? 10.692 -5.217 -5.842 1.00 94.75 83 VAL A O 1
ATOM 619 N N . SER A 1 84 ? 12.006 -3.766 -4.751 1.00 95.31 84 SER A N 1
ATOM 620 C CA . SER A 1 84 ? 11.867 -2.697 -5.750 1.00 95.31 84 SER A CA 1
ATOM 621 C C . SER A 1 84 ? 12.382 -3.134 -7.123 1.00 95.31 84 SER A C 1
ATOM 623 O O . SER A 1 84 ? 11.768 -2.836 -8.150 1.00 95.31 84 SER A O 1
ATOM 625 N N . LEU A 1 85 ? 13.493 -3.881 -7.174 1.00 95.88 85 LEU A N 1
ATOM 626 C CA . LEU A 1 85 ? 14.034 -4.415 -8.424 1.00 95.88 85 LEU A CA 1
ATOM 627 C C . LEU A 1 85 ? 13.080 -5.435 -9.061 1.00 95.88 85 LEU A C 1
ATOM 629 O O . LEU A 1 85 ? 12.856 -5.404 -10.278 1.00 95.88 85 LEU A O 1
ATOM 633 N N . ALA A 1 86 ? 12.519 -6.337 -8.254 1.00 95.06 86 ALA A N 1
ATOM 634 C CA . ALA A 1 86 ? 11.562 -7.336 -8.711 1.00 95.06 86 ALA A CA 1
ATOM 635 C C . ALA A 1 86 ? 10.282 -6.676 -9.248 1.00 95.06 86 ALA A C 1
ATOM 637 O O . ALA A 1 86 ? 9.867 -6.978 -10.372 1.00 95.06 86 ALA A O 1
ATOM 638 N N . THR A 1 87 ? 9.712 -5.722 -8.510 1.00 96.19 87 THR A N 1
ATOM 639 C CA . THR A 1 87 ? 8.529 -4.956 -8.928 1.00 96.19 87 THR A CA 1
ATOM 640 C C . THR A 1 87 ? 8.809 -4.167 -10.200 1.00 96.19 87 THR A C 1
ATOM 642 O O . THR A 1 87 ? 8.029 -4.226 -11.151 1.00 96.19 87 THR A O 1
ATOM 645 N N . ARG A 1 88 ? 9.978 -3.524 -10.312 1.00 96.12 88 ARG A N 1
ATOM 646 C CA . ARG A 1 88 ? 10.335 -2.785 -11.527 1.00 96.12 88 ARG A CA 1
ATOM 647 C C . ARG A 1 88 ? 10.526 -3.707 -12.729 1.00 96.12 88 ARG A C 1
ATOM 649 O O . ARG A 1 88 ? 10.195 -3.338 -13.849 1.00 96.12 88 ARG A O 1
ATOM 656 N N . SER A 1 89 ? 11.036 -4.920 -12.513 1.00 93.50 89 SER A N 1
ATOM 657 C CA . SER A 1 89 ? 11.145 -5.933 -13.574 1.00 93.50 89 SER A CA 1
ATOM 658 C C . SER A 1 89 ? 9.779 -6.359 -14.097 1.00 93.50 89 SER A C 1
ATOM 660 O O . SER A 1 89 ? 9.618 -6.548 -15.303 1.00 93.50 89 SER A O 1
ATOM 662 N N . ARG A 1 90 ? 8.793 -6.492 -13.202 1.00 94.81 90 ARG A N 1
ATOM 663 C CA . ARG A 1 90 ? 7.402 -6.769 -13.576 1.00 94.81 90 ARG A CA 1
ATOM 664 C C . ARG A 1 90 ? 6.785 -5.590 -14.322 1.00 94.81 90 ARG A C 1
ATOM 666 O O . ARG A 1 90 ? 6.192 -5.825 -15.367 1.00 94.81 90 ARG A O 1
ATOM 673 N N . PHE A 1 91 ? 7.016 -4.356 -13.866 1.00 95.00 91 PHE A N 1
ATOM 674 C CA . PHE A 1 91 ? 6.593 -3.140 -14.570 1.00 95.00 91 PHE A CA 1
ATOM 675 C C . PHE A 1 91 ? 7.101 -3.114 -16.015 1.00 95.00 91 PHE A C 1
ATOM 677 O O . PHE A 1 91 ? 6.316 -3.032 -16.955 1.00 95.00 91 PHE A O 1
ATOM 684 N N . ASP A 1 92 ? 8.421 -3.235 -16.204 1.00 92.56 92 ASP A N 1
ATOM 685 C CA . ASP A 1 92 ? 9.038 -3.160 -17.530 1.00 92.56 92 ASP A CA 1
ATOM 686 C C . ASP A 1 92 ? 8.521 -4.293 -18.445 1.00 92.56 92 ASP A C 1
ATOM 688 O O . ASP A 1 92 ? 8.331 -4.096 -19.647 1.00 92.56 92 ASP A O 1
ATOM 692 N N . ALA A 1 93 ? 8.255 -5.479 -17.881 1.00 90.12 93 ALA A N 1
ATOM 693 C CA . ALA A 1 93 ? 7.677 -6.605 -18.609 1.00 90.12 93 ALA A CA 1
ATOM 694 C C . ALA A 1 93 ? 6.203 -6.383 -18.987 1.00 90.12 93 ALA A C 1
ATOM 696 O O . ALA A 1 93 ? 5.831 -6.705 -20.116 1.00 90.12 93 ALA A O 1
ATOM 697 N N . ALA A 1 94 ? 5.388 -5.835 -18.081 1.00 92.06 94 ALA A N 1
ATOM 698 C CA . ALA A 1 94 ? 3.993 -5.482 -18.340 1.00 92.06 94 ALA A CA 1
ATOM 699 C C . ALA A 1 94 ? 3.904 -4.412 -19.434 1.00 92.06 94 ALA A C 1
ATOM 701 O O . ALA A 1 94 ? 3.156 -4.572 -20.394 1.00 92.06 94 ALA A O 1
ATOM 702 N N . VAL A 1 95 ? 4.768 -3.392 -19.373 1.00 90.50 95 VAL A N 1
ATOM 703 C CA . VAL A 1 95 ? 4.889 -2.363 -20.415 1.00 90.50 95 VAL A CA 1
ATOM 704 C C . VAL A 1 95 ? 5.281 -2.950 -21.762 1.00 90.50 95 VAL A C 1
ATOM 706 O O . VAL A 1 95 ? 4.652 -2.646 -22.772 1.00 90.50 95 VAL A O 1
ATOM 709 N N . HIS A 1 96 ? 6.296 -3.812 -21.797 1.00 87.62 96 HIS A N 1
ATOM 710 C CA . HIS A 1 96 ? 6.730 -4.433 -23.045 1.00 87.62 96 HIS A CA 1
ATOM 711 C C . HIS A 1 96 ? 5.636 -5.304 -23.681 1.00 87.62 96 HIS A C 1
ATOM 713 O O . HIS A 1 96 ? 5.514 -5.331 -24.903 1.00 87.62 96 HIS A O 1
ATOM 719 N N . LYS A 1 97 ? 4.847 -6.005 -22.860 1.00 88.44 97 LYS A N 1
ATOM 720 C CA . LYS A 1 97 ? 3.757 -6.881 -23.312 1.00 88.44 97 LYS A CA 1
ATOM 721 C C . LYS A 1 97 ? 2.418 -6.168 -23.506 1.00 88.44 97 LYS A C 1
ATOM 723 O O . LYS A 1 97 ? 1.499 -6.807 -24.002 1.00 88.44 97 LYS A O 1
ATOM 728 N N . GLN A 1 98 ? 2.318 -4.896 -23.120 1.00 88.31 98 GLN A N 1
ATOM 729 C CA . GLN A 1 98 ? 1.059 -4.150 -23.036 1.00 88.31 98 GLN A CA 1
ATOM 730 C C . GLN A 1 98 ? -0.002 -4.872 -22.181 1.00 88.31 98 GLN A C 1
ATOM 732 O O . GLN A 1 98 ? -1.175 -4.929 -22.532 1.00 88.31 98 GLN A O 1
ATOM 737 N N . ASP A 1 99 ? 0.428 -5.459 -21.062 1.00 90.00 99 ASP A N 1
ATOM 738 C CA . ASP A 1 99 ? -0.418 -6.251 -20.163 1.00 90.00 99 ASP A CA 1
ATOM 739 C C . ASP A 1 99 ? -1.031 -5.346 -19.082 1.00 90.00 99 ASP A C 1
ATOM 741 O O . ASP A 1 99 ? -0.352 -4.955 -18.128 1.00 90.00 99 ASP A O 1
ATOM 745 N N . SER A 1 100 ? -2.297 -4.965 -19.267 1.00 87.75 100 SER A N 1
ATOM 746 C CA . SER A 1 100 ? -3.016 -4.036 -18.384 1.00 87.75 100 SER A CA 1
ATOM 747 C C . SER A 1 100 ? -3.275 -4.610 -16.990 1.00 87.75 100 SER A C 1
ATOM 749 O O . SER A 1 100 ? -3.156 -3.888 -16.002 1.00 87.75 100 SER A O 1
ATOM 751 N N . VAL A 1 101 ? -3.567 -5.910 -16.898 1.00 87.69 101 VAL A N 1
ATOM 752 C CA . VAL A 1 101 ? -3.826 -6.598 -15.625 1.00 87.69 101 VAL A CA 1
ATOM 753 C C . VAL A 1 101 ? -2.555 -6.617 -14.783 1.00 87.69 101 VAL A C 1
ATOM 755 O O . VAL A 1 101 ? -2.563 -6.209 -13.626 1.00 87.69 101 VAL A O 1
ATOM 758 N N . TRP A 1 102 ? -1.428 -7.001 -15.385 1.00 90.88 102 TRP A N 1
ATOM 759 C CA . TRP A 1 102 ? -0.147 -7.008 -14.676 1.00 90.88 102 TRP A CA 1
ATOM 760 C C . TRP A 1 102 ? 0.328 -5.610 -14.305 1.00 90.88 102 TRP A C 1
ATOM 762 O O . TRP A 1 102 ? 1.048 -5.445 -13.322 1.00 90.88 102 TRP A O 1
ATOM 772 N N . LEU A 1 103 ? -0.028 -4.600 -15.096 1.00 92.06 103 LEU A N 1
ATOM 773 C CA . LEU A 1 103 ? 0.319 -3.226 -14.778 1.00 92.06 103 LEU A CA 1
ATOM 774 C C . LEU A 1 103 ? -0.393 -2.754 -13.506 1.00 92.06 103 LEU A C 1
ATOM 776 O O . LEU A 1 103 ? 0.254 -2.125 -12.671 1.00 92.06 103 LEU A O 1
ATOM 780 N N . LEU A 1 104 ? -1.671 -3.106 -13.339 1.00 92.00 104 LEU A N 1
ATOM 781 C CA . LEU A 1 104 ? -2.428 -2.825 -12.121 1.00 92.00 104 LEU A CA 1
ATOM 782 C C . LEU A 1 104 ? -1.788 -3.496 -10.898 1.00 92.00 104 LEU A C 1
ATOM 784 O O . LEU A 1 104 ? -1.460 -2.804 -9.936 1.00 92.00 104 LEU A O 1
ATOM 788 N N . ASP A 1 105 ? -1.497 -4.799 -10.969 1.00 93.31 105 ASP A N 1
ATOM 789 C CA . ASP A 1 105 ? -0.820 -5.542 -9.888 1.00 93.31 105 ASP A CA 1
ATOM 790 C C . ASP A 1 105 ? 0.525 -4.907 -9.488 1.00 93.31 105 ASP A C 1
ATOM 792 O O . ASP A 1 105 ? 0.941 -4.917 -8.325 1.00 93.31 105 ASP A O 1
ATOM 796 N N . VAL A 1 106 ? 1.240 -4.343 -10.463 1.00 95.81 106 VAL A N 1
ATOM 797 C CA . VAL A 1 106 ? 2.498 -3.640 -10.218 1.00 95.81 106 VAL A CA 1
ATOM 798 C C . VAL A 1 106 ? 2.273 -2.292 -9.539 1.00 95.81 106 VAL A C 1
ATOM 800 O O . VAL A 1 106 ? 3.085 -1.937 -8.688 1.00 95.81 106 VAL A O 1
ATOM 803 N N . MET A 1 107 ? 1.212 -1.548 -9.873 1.00 95.88 107 MET A N 1
ATOM 804 C CA . MET A 1 107 ? 0.885 -0.302 -9.164 1.00 95.88 107 MET A CA 1
ATOM 805 C C . MET A 1 107 ? 0.586 -0.585 -7.690 1.00 95.88 107 MET A C 1
ATOM 807 O O . MET A 1 107 ? 1.152 0.093 -6.832 1.00 95.88 107 MET A O 1
ATOM 811 N N . TYR A 1 108 ? -0.166 -1.654 -7.399 1.00 93.94 108 TYR A N 1
ATOM 812 C CA . TYR A 1 108 ? -0.352 -2.143 -6.027 1.00 93.94 108 TYR A CA 1
ATOM 813 C C . TYR A 1 108 ? 0.971 -2.439 -5.345 1.00 93.94 108 TYR A C 1
ATOM 815 O O . TYR A 1 108 ? 1.240 -1.911 -4.275 1.00 93.94 108 TYR A O 1
ATOM 823 N N . SER A 1 109 ? 1.843 -3.209 -5.999 1.00 94.94 109 SER A N 1
ATOM 824 C CA . SER A 1 109 ? 3.150 -3.546 -5.428 1.00 94.94 109 SER A CA 1
ATOM 825 C C . SER A 1 109 ? 4.001 -2.298 -5.137 1.00 94.94 109 SER A C 1
ATOM 827 O O . SER A 1 109 ? 4.769 -2.292 -4.183 1.00 94.94 109 SER A O 1
ATOM 829 N N . ILE A 1 110 ? 3.914 -1.239 -5.954 1.00 94.44 110 ILE A N 1
ATOM 830 C CA . ILE A 1 110 ? 4.623 0.029 -5.703 1.00 94.44 110 ILE A CA 1
ATOM 831 C C . ILE A 1 110 ? 4.038 0.735 -4.476 1.00 94.44 110 ILE A C 1
ATOM 833 O O . ILE A 1 110 ? 4.804 1.211 -3.637 1.00 94.44 110 ILE A O 1
ATOM 837 N N . CYS A 1 111 ? 2.710 0.793 -4.372 1.00 92.62 111 CYS A N 1
ATOM 838 C CA . CYS A 1 111 ? 2.021 1.416 -3.246 1.00 92.62 111 CYS A CA 1
ATOM 839 C C . CYS A 1 111 ? 2.277 0.654 -1.934 1.00 92.62 111 CYS A C 1
ATOM 841 O O . CYS A 1 111 ? 2.623 1.270 -0.933 1.00 92.62 111 CYS A O 1
ATOM 843 N N . GLU A 1 112 ? 2.242 -0.681 -1.951 1.00 91.06 112 GLU A N 1
ATOM 844 C CA . GLU A 1 112 ? 2.604 -1.527 -0.805 1.00 91.06 112 GLU A CA 1
ATOM 845 C C . GLU A 1 112 ? 4.051 -1.299 -0.360 1.00 91.06 112 GLU A C 1
ATOM 847 O O . GLU A 1 112 ? 4.306 -1.117 0.827 1.00 91.06 112 GLU A O 1
ATOM 852 N N . ILE A 1 113 ? 5.006 -1.222 -1.299 1.00 92.12 113 ILE A N 1
ATOM 853 C CA . ILE A 1 113 ? 6.397 -0.894 -0.953 1.00 92.12 113 ILE A CA 1
ATOM 854 C C . ILE A 1 113 ? 6.472 0.478 -0.269 1.00 92.12 113 ILE A C 1
ATOM 856 O O . ILE A 1 113 ? 7.208 0.620 0.708 1.00 92.12 113 ILE A O 1
ATOM 860 N N . ALA A 1 114 ? 5.741 1.480 -0.764 1.00 90.75 114 ALA A N 1
ATOM 861 C CA . ALA A 1 114 ? 5.708 2.800 -0.139 1.00 90.75 114 ALA A CA 1
ATOM 862 C C . ALA A 1 114 ? 5.111 2.744 1.280 1.00 90.75 114 ALA A C 1
ATOM 864 O O . ALA A 1 114 ? 5.715 3.291 2.205 1.00 90.75 114 ALA A O 1
ATOM 865 N N . ALA A 1 115 ? 3.995 2.030 1.457 1.00 87.62 115 ALA A N 1
ATOM 866 C CA . ALA A 1 115 ? 3.277 1.906 2.726 1.00 87.62 115 ALA A CA 1
ATOM 867 C C . ALA A 1 115 ? 4.105 1.166 3.789 1.00 87.62 115 ALA A C 1
ATOM 869 O O . ALA A 1 115 ? 4.269 1.658 4.902 1.00 87.62 115 ALA A O 1
ATOM 870 N N . ASP A 1 116 ? 4.702 0.025 3.433 1.00 86.12 116 ASP A N 1
ATOM 871 C CA . ASP A 1 116 ? 5.452 -0.826 4.366 1.00 86.12 116 ASP A CA 1
ATOM 872 C C . ASP A 1 116 ? 6.765 -0.193 4.841 1.00 86.12 116 ASP A C 1
ATOM 874 O O . ASP A 1 116 ? 7.306 -0.561 5.887 1.00 86.12 116 ASP A O 1
ATOM 878 N N . ASN A 1 117 ? 7.321 0.730 4.054 1.00 80.56 117 ASN A N 1
ATOM 879 C CA . ASN A 1 117 ? 8.617 1.338 4.345 1.00 80.56 117 ASN A CA 1
ATOM 880 C C . ASN A 1 117 ? 8.497 2.775 4.874 1.00 80.56 117 ASN A C 1
ATOM 882 O O . ASN A 1 117 ? 9.511 3.329 5.301 1.00 80.56 117 ASN A O 1
ATOM 886 N N . GLY A 1 118 ? 7.297 3.373 4.869 1.00 69.19 118 GLY A N 1
ATOM 887 C CA . GLY A 1 118 ? 7.065 4.743 5.341 1.00 69.19 118 GLY A CA 1
ATOM 888 C C . GLY A 1 118 ? 7.948 5.776 4.631 1.00 69.19 118 GLY A C 1
ATOM 889 O O . GLY A 1 118 ? 8.431 6.721 5.254 1.00 69.19 118 GLY A O 1
ATOM 890 N N . THR A 1 119 ? 8.262 5.544 3.352 1.00 65.75 119 THR A N 1
ATOM 891 C CA . THR A 1 119 ? 9.227 6.354 2.597 1.00 65.75 119 THR A CA 1
ATOM 892 C C . THR A 1 119 ? 8.552 7.222 1.545 1.00 65.75 119 THR A C 1
ATOM 894 O O . THR A 1 119 ? 7.862 6.695 0.675 1.00 65.75 119 THR A O 1
ATOM 897 N N . ASP A 1 120 ? 8.949 8.494 1.470 1.00 67.88 120 ASP A N 1
ATOM 898 C CA . ASP A 1 120 ? 8.641 9.416 0.357 1.00 67.88 120 ASP A CA 1
ATOM 899 C C . ASP A 1 120 ? 9.318 9.023 -0.979 1.00 67.88 120 ASP A C 1
ATOM 901 O O . ASP A 1 120 ? 9.408 9.816 -1.920 1.00 67.88 120 ASP A O 1
ATOM 905 N N . SER A 1 121 ? 9.915 7.831 -1.064 1.00 72.31 121 SER A N 1
ATOM 906 C CA . SER A 1 121 ? 10.733 7.414 -2.198 1.00 72.31 121 SER A CA 1
ATOM 907 C C . SER A 1 121 ? 10.728 5.902 -2.370 1.00 72.31 121 SER A C 1
ATOM 909 O O . SER A 1 121 ? 11.309 5.172 -1.571 1.00 72.31 121 SER A O 1
ATOM 911 N N . VAL A 1 122 ? 10.156 5.444 -3.483 1.00 89.12 122 VAL A N 1
ATOM 912 C CA . VAL A 1 122 ? 10.246 4.052 -3.932 1.00 89.12 122 VAL A CA 1
ATOM 913 C C . VAL A 1 122 ? 11.407 3.932 -4.933 1.00 89.12 122 VAL A C 1
ATOM 915 O O . VAL A 1 122 ? 11.340 4.514 -6.028 1.00 89.12 122 VAL A O 1
ATOM 918 N N . PRO A 1 123 ? 12.500 3.210 -4.606 1.00 92.44 123 PRO A N 1
ATOM 919 C CA . PRO A 1 123 ? 13.658 3.105 -5.486 1.00 92.44 123 PRO A CA 1
ATOM 920 C C . PRO A 1 123 ? 13.297 2.612 -6.889 1.00 92.44 123 PRO A C 1
ATOM 922 O O . PRO A 1 123 ? 12.503 1.697 -7.059 1.00 92.44 123 PRO A O 1
ATOM 925 N N . PHE A 1 124 ? 13.959 3.171 -7.905 1.00 94.06 124 PHE A N 1
ATOM 926 C CA . PHE A 1 124 ? 13.821 2.794 -9.324 1.00 94.06 124 PHE A CA 1
ATOM 927 C C . PHE A 1 124 ? 12.522 3.204 -10.024 1.00 94.06 124 PHE A C 1
ATOM 929 O O . PHE A 1 124 ? 12.358 2.826 -11.186 1.00 94.06 124 PHE A O 1
ATOM 936 N N . PHE A 1 125 ? 11.641 3.970 -9.376 1.00 93.38 125 PHE A N 1
ATOM 937 C CA . PHE A 1 125 ? 10.383 4.443 -9.972 1.00 93.38 125 PHE A CA 1
ATOM 938 C C . PHE A 1 125 ? 10.295 5.964 -10.122 1.00 93.38 125 PHE A C 1
ATOM 940 O O . PHE A 1 125 ? 9.259 6.476 -10.527 1.00 93.38 125 PHE A O 1
ATOM 947 N N . SER A 1 126 ? 11.377 6.703 -9.860 1.00 89.25 126 SER A N 1
ATOM 948 C CA . SER A 1 126 ? 11.391 8.173 -9.950 1.00 89.25 126 SER A CA 1
ATOM 949 C C . SER A 1 126 ? 11.143 8.729 -11.359 1.00 89.25 126 SER A C 1
ATOM 951 O O . SER A 1 126 ? 10.928 9.927 -11.523 1.00 89.25 126 SER A O 1
ATOM 953 N N . ASP A 1 127 ? 11.186 7.880 -12.385 1.00 89.88 127 ASP A N 1
ATOM 954 C CA . ASP A 1 127 ? 10.809 8.206 -13.759 1.00 89.88 127 ASP A CA 1
ATOM 955 C C . ASP A 1 127 ? 9.305 8.065 -14.044 1.00 89.88 127 ASP A C 1
ATOM 957 O O . ASP A 1 127 ? 8.884 8.399 -15.153 1.00 89.88 127 ASP A O 1
ATOM 961 N N . LEU A 1 128 ? 8.501 7.577 -13.092 1.00 91.75 128 LEU A N 1
ATOM 962 C CA . LEU A 1 128 ? 7.046 7.493 -13.214 1.00 91.75 128 LEU A CA 1
ATOM 963 C C . LEU A 1 128 ? 6.391 8.786 -12.705 1.00 91.75 128 LEU A C 1
ATOM 965 O O . LEU A 1 128 ? 6.475 9.073 -11.510 1.00 91.75 128 LEU A O 1
ATOM 969 N N . PRO A 1 129 ? 5.698 9.556 -13.568 1.00 92.88 129 PRO A N 1
ATOM 970 C CA . PRO A 1 129 ? 4.899 10.703 -13.132 1.00 92.88 129 PRO A CA 1
ATOM 971 C C . PRO A 1 129 ? 3.811 10.333 -12.121 1.00 92.88 129 PRO A C 1
ATOM 973 O O . PRO A 1 129 ? 3.414 11.162 -11.310 1.00 92.88 129 PRO A O 1
ATOM 976 N N . GLU A 1 130 ? 3.330 9.093 -12.182 1.00 94.19 130 GLU A N 1
ATOM 977 C CA . GLU A 1 130 ? 2.277 8.559 -11.326 1.00 94.19 130 GLU A CA 1
ATOM 978 C C . GLU A 1 130 ? 2.796 8.160 -9.931 1.00 94.19 130 GLU A C 1
ATOM 980 O O . GLU A 1 130 ? 2.018 7.766 -9.077 1.00 94.19 130 GLU A O 1
AT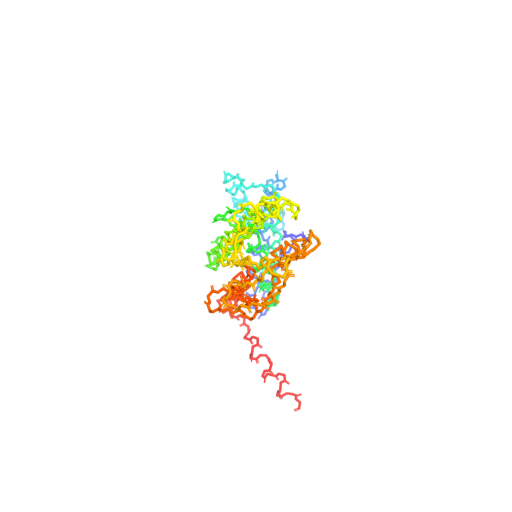OM 985 N N . LEU A 1 131 ? 4.101 8.265 -9.651 1.00 92.12 131 LEU A N 1
ATOM 986 C CA . LEU A 1 131 ? 4.648 7.821 -8.367 1.00 92.12 131 LEU A CA 1
ATOM 987 C C . LEU A 1 131 ? 4.114 8.636 -7.177 1.00 92.12 131 LEU A C 1
ATOM 989 O O . LEU A 1 131 ? 3.842 8.059 -6.132 1.00 92.12 131 LEU A O 1
ATOM 993 N N . THR A 1 132 ? 3.948 9.954 -7.326 1.00 90.69 132 THR A N 1
ATOM 994 C CA . THR A 1 132 ? 3.498 10.818 -6.220 1.00 90.69 132 THR A CA 1
ATOM 995 C C . THR A 1 132 ? 2.125 10.408 -5.701 1.00 90.69 132 THR A C 1
ATOM 997 O O . THR A 1 132 ? 1.972 10.260 -4.500 1.00 90.69 132 THR A O 1
ATOM 1000 N N . MET A 1 133 ? 1.163 10.114 -6.583 1.00 91.88 133 MET A N 1
ATOM 1001 C CA . MET A 1 133 ? -0.177 9.712 -6.134 1.00 91.88 133 MET A CA 1
ATOM 1002 C C . MET A 1 133 ? -0.179 8.358 -5.412 1.00 91.88 133 MET A C 1
ATOM 1004 O O . MET A 1 133 ? -0.966 8.155 -4.498 1.00 91.88 133 MET A O 1
ATOM 1008 N N . LEU A 1 134 ? 0.710 7.438 -5.808 1.00 93.19 134 LEU A N 1
ATOM 1009 C CA . LEU A 1 134 ? 0.855 6.145 -5.137 1.00 93.19 134 LEU A CA 1
ATOM 1010 C C . LEU A 1 134 ? 1.485 6.299 -3.750 1.00 93.19 134 LEU A C 1
ATOM 1012 O O . LEU A 1 134 ? 1.134 5.552 -2.844 1.00 93.19 134 LEU A O 1
ATOM 1016 N N . ILE A 1 135 ? 2.410 7.249 -3.592 1.00 91.62 135 ILE A N 1
ATOM 1017 C CA . ILE A 1 135 ? 3.002 7.580 -2.292 1.00 91.62 135 ILE A CA 1
ATOM 1018 C C . ILE A 1 135 ? 1.959 8.251 -1.397 1.00 91.62 135 ILE A C 1
ATOM 1020 O O . ILE A 1 135 ? 1.813 7.832 -0.256 1.00 91.62 135 ILE A O 1
ATOM 1024 N N . ASP A 1 136 ? 1.205 9.225 -1.911 1.00 89.69 136 ASP A N 1
ATOM 1025 C CA . ASP A 1 136 ? 0.167 9.920 -1.140 1.00 89.69 136 ASP A CA 1
ATOM 1026 C C . ASP A 1 136 ? -0.878 8.921 -0.604 1.00 89.69 136 ASP A C 1
ATOM 1028 O O . ASP A 1 136 ? -1.160 8.905 0.592 1.00 89.69 136 ASP A O 1
ATOM 1032 N N . ALA A 1 137 ? -1.362 8.006 -1.453 1.00 90.31 137 ALA A N 1
ATOM 1033 C CA . ALA A 1 137 ? -2.303 6.959 -1.044 1.00 90.31 137 ALA A CA 1
ATOM 1034 C C . ALA A 1 137 ? -1.698 5.953 -0.046 1.00 90.31 137 ALA A C 1
ATOM 1036 O O . ALA A 1 137 ? -2.394 5.441 0.829 1.00 90.31 137 ALA A O 1
ATOM 1037 N N . ALA A 1 138 ? -0.399 5.660 -0.160 1.00 89.75 138 ALA A N 1
ATOM 1038 C CA . ALA A 1 138 ? 0.297 4.799 0.792 1.00 89.75 138 ALA A CA 1
ATOM 1039 C C . ALA A 1 138 ? 0.424 5.447 2.179 1.00 89.75 138 ALA A C 1
ATOM 1041 O O . ALA A 1 138 ? 0.298 4.752 3.186 1.00 89.75 138 ALA A O 1
ATOM 1042 N N . VAL A 1 139 ? 0.671 6.761 2.228 1.00 86.69 139 VAL A N 1
ATOM 1043 C CA . VAL A 1 139 ? 0.727 7.533 3.478 1.00 86.69 139 VAL A CA 1
ATOM 1044 C C . VAL A 1 139 ? -0.643 7.554 4.145 1.00 86.69 139 VAL A C 1
ATOM 1046 O O . VAL A 1 139 ? -0.733 7.217 5.320 1.00 86.69 139 VAL A O 1
ATOM 1049 N N . GLU A 1 140 ? -1.700 7.857 3.391 1.00 86.38 140 GLU A N 1
ATOM 1050 C CA . GLU A 1 140 ? -3.079 7.861 3.898 1.00 86.38 140 GLU A CA 1
ATOM 1051 C C . GLU A 1 140 ? -3.465 6.494 4.487 1.00 86.38 140 GLU A C 1
ATOM 1053 O O . GLU A 1 140 ? -3.869 6.403 5.644 1.00 86.38 140 GLU A O 1
ATOM 1058 N N . ARG A 1 141 ? -3.183 5.400 3.764 1.00 84.19 141 ARG A N 1
ATOM 1059 C CA . ARG A 1 141 ? -3.394 4.031 4.265 1.00 84.19 141 ARG A CA 1
ATOM 1060 C C . ARG A 1 141 ? -2.654 3.760 5.577 1.00 84.19 141 ARG A C 1
ATOM 1062 O O . ARG A 1 141 ? -3.173 3.050 6.443 1.00 84.19 141 ARG A O 1
ATOM 1069 N N . HIS A 1 142 ? -1.424 4.254 5.710 1.00 82.12 142 HIS A N 1
ATOM 1070 C CA . HIS A 1 142 ? -0.627 4.067 6.920 1.00 82.12 142 HIS A CA 1
ATOM 1071 C C . HIS A 1 142 ? -1.234 4.821 8.109 1.00 82.12 142 HIS A C 1
ATOM 1073 O O . HIS A 1 142 ? -1.406 4.230 9.173 1.00 82.12 142 HIS A O 1
ATOM 1079 N N . GLU A 1 143 ? -1.615 6.086 7.909 1.00 82.06 143 GLU A N 1
ATOM 1080 C CA . GLU A 1 143 ? -2.270 6.915 8.927 1.00 82.06 143 GLU A CA 1
ATOM 1081 C C . GLU A 1 143 ? -3.592 6.293 9.400 1.00 82.06 143 GLU A C 1
ATOM 1083 O O . GLU A 1 143 ? -3.830 6.191 10.607 1.00 82.06 143 GLU A O 1
ATOM 1088 N N . ASP A 1 144 ? -4.406 5.786 8.475 1.00 82.56 144 ASP A N 1
ATOM 1089 C CA . ASP A 1 144 ? -5.662 5.109 8.799 1.00 82.56 144 ASP A CA 1
ATOM 1090 C C . ASP A 1 144 ? -5.437 3.790 9.548 1.00 82.56 144 ASP A C 1
ATOM 1092 O O . ASP A 1 144 ? -6.147 3.471 10.504 1.00 82.56 144 ASP A O 1
ATOM 1096 N N . THR A 1 145 ? -4.419 3.018 9.155 1.00 81.25 145 THR A N 1
ATOM 1097 C CA . THR A 1 145 ? -4.065 1.764 9.839 1.00 81.25 145 THR A CA 1
ATOM 1098 C C . THR A 1 145 ? -3.625 2.028 11.279 1.00 81.25 145 THR A C 1
ATOM 1100 O O . THR A 1 145 ? -4.051 1.320 12.199 1.00 81.25 145 THR A O 1
ATOM 1103 N N . ASP A 1 146 ? -2.812 3.062 11.494 1.00 82.44 146 ASP A N 1
ATOM 1104 C CA . ASP A 1 146 ? -2.385 3.487 12.826 1.00 82.44 146 ASP A CA 1
ATOM 1105 C C . ASP A 1 146 ? -3.574 3.978 13.664 1.00 82.44 146 ASP A C 1
ATOM 1107 O O . ASP A 1 146 ? -3.708 3.589 14.830 1.00 82.44 146 ASP A O 1
ATOM 1111 N N . ALA A 1 147 ? -4.484 4.759 13.072 1.00 79.50 147 ALA A N 1
ATOM 1112 C CA . ALA A 1 147 ? -5.701 5.220 13.735 1.00 79.50 147 ALA A CA 1
ATOM 1113 C C . ALA A 1 147 ? -6.610 4.050 14.151 1.00 79.50 147 ALA A C 1
ATOM 1115 O O . ALA A 1 147 ? -7.112 4.022 15.280 1.00 79.50 147 ALA A O 1
ATOM 1116 N N . LEU A 1 148 ? -6.775 3.042 13.288 1.00 81.00 148 LEU A N 1
ATOM 1117 C CA . LEU A 1 148 ? -7.523 1.819 13.596 1.00 81.00 148 LEU A CA 1
ATOM 1118 C C . LEU A 1 148 ? -6.870 1.024 14.733 1.00 81.00 148 LE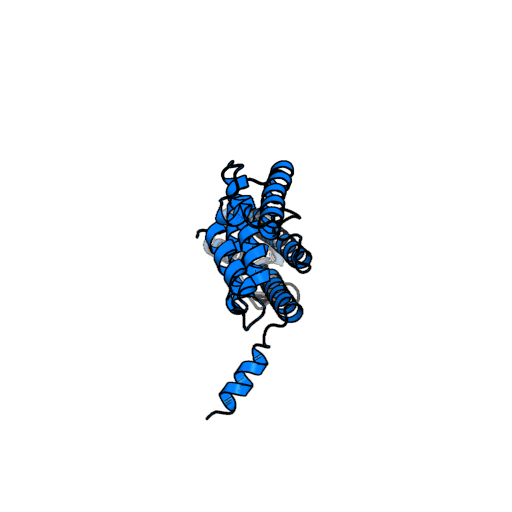U A C 1
ATOM 1120 O O . LEU A 1 148 ? -7.561 0.552 15.642 1.00 81.00 148 LEU A O 1
ATOM 1124 N N . ALA A 1 149 ? -5.542 0.894 14.725 1.00 80.00 149 ALA A N 1
ATOM 1125 C CA . ALA A 1 149 ? -4.808 0.220 15.792 1.00 80.00 149 ALA A CA 1
ATOM 1126 C C . ALA A 1 149 ? -4.925 0.968 17.133 1.00 80.00 149 ALA A C 1
ATOM 1128 O O . ALA A 1 149 ? -5.115 0.338 18.182 1.00 80.00 149 ALA A O 1
ATOM 1129 N N . GLU A 1 150 ? -4.856 2.303 17.118 1.00 78.44 150 GLU A N 1
ATOM 1130 C CA . GLU A 1 150 ? -5.057 3.134 18.306 1.00 78.44 150 GLU A CA 1
ATOM 1131 C C . GLU A 1 150 ? -6.488 3.010 18.843 1.00 78.44 150 GLU A C 1
ATOM 1133 O O . GLU A 1 150 ? -6.666 2.802 20.049 1.00 78.44 150 GLU A O 1
ATOM 1138 N N . ALA A 1 151 ? -7.494 3.059 17.967 1.00 74.94 151 ALA A N 1
ATOM 1139 C CA . ALA A 1 151 ? -8.898 2.883 18.327 1.00 74.94 151 ALA A CA 1
ATOM 1140 C C . ALA A 1 151 ? -9.155 1.502 18.949 1.00 74.94 151 ALA A C 1
ATOM 1142 O O . ALA A 1 151 ? -9.768 1.407 20.016 1.00 74.94 151 ALA A O 1
ATOM 1143 N N . ALA A 1 152 ? -8.610 0.434 18.358 1.00 76.62 152 ALA A N 1
ATOM 1144 C CA . ALA A 1 152 ? -8.704 -0.917 18.905 1.00 76.62 152 ALA A CA 1
ATOM 1145 C C . ALA A 1 152 ? -8.045 -1.020 20.293 1.00 76.62 152 ALA A C 1
ATOM 1147 O O . ALA A 1 152 ? -8.627 -1.569 21.232 1.00 76.62 152 ALA A O 1
ATOM 1148 N N . ALA A 1 153 ? -6.853 -0.440 20.468 1.00 77.69 153 ALA A N 1
ATOM 1149 C CA . ALA A 1 153 ? -6.171 -0.422 21.760 1.00 77.69 153 ALA A CA 1
ATOM 1150 C C . ALA A 1 153 ? -6.924 0.410 22.813 1.00 77.69 153 ALA A C 1
ATOM 1152 O O . ALA A 1 153 ? -6.963 0.035 23.989 1.00 77.69 153 ALA A O 1
ATOM 1153 N N . ALA A 1 154 ? -7.517 1.540 22.421 1.00 78.31 154 ALA A N 1
ATOM 1154 C CA . ALA A 1 154 ? -8.351 2.361 23.292 1.00 78.31 154 ALA A CA 1
ATOM 1155 C C . ALA A 1 154 ? -9.611 1.604 23.735 1.00 78.31 154 ALA A C 1
ATOM 1157 O O . ALA A 1 154 ? -9.934 1.611 24.924 1.00 78.31 154 ALA A O 1
ATOM 1158 N N . HIS A 1 155 ? -10.257 0.889 22.814 1.00 76.81 155 HIS A N 1
ATOM 1159 C CA . HIS A 1 155 ? -11.429 0.069 23.096 1.00 76.81 155 HIS A CA 1
ATOM 1160 C C . HIS A 1 155 ? -11.115 -1.067 24.085 1.00 76.81 155 HIS A C 1
ATOM 1162 O O . HIS A 1 155 ? -11.846 -1.262 25.054 1.00 76.81 155 HIS A O 1
ATOM 1168 N N . GLU A 1 156 ? -9.978 -1.753 23.945 1.00 79.25 156 GLU A N 1
ATOM 1169 C CA . GLU A 1 156 ? -9.565 -2.783 24.910 1.00 79.25 156 GLU A CA 1
ATOM 1170 C C . GLU A 1 156 ? -9.236 -2.208 26.300 1.00 79.25 156 GLU A C 1
ATOM 1172 O O . GLU A 1 156 ? -9.593 -2.798 27.324 1.00 79.25 156 GLU A O 1
ATOM 1177 N N . ARG A 1 157 ? -8.612 -1.021 26.374 1.00 82.38 157 ARG A N 1
ATOM 1178 C CA . ARG A 1 157 ? -8.404 -0.324 27.660 1.00 82.38 157 ARG A CA 1
ATOM 1179 C C . ARG A 1 157 ? -9.727 0.073 28.308 1.00 82.38 157 ARG A C 1
ATOM 1181 O O . ARG A 1 157 ? -9.851 -0.042 29.526 1.00 82.38 157 ARG A O 1
ATOM 1188 N N . TRP A 1 158 ? -10.688 0.534 27.512 1.00 85.56 158 TRP A N 1
ATOM 1189 C CA . TRP A 1 158 ? -12.033 0.857 27.979 1.00 85.56 158 TRP A CA 1
ATOM 1190 C C . TRP A 1 158 ? -12.740 -0.390 28.530 1.00 85.56 158 TRP A C 1
ATOM 1192 O O . TRP A 1 158 ? -13.167 -0.358 29.683 1.00 85.56 158 TRP A O 1
ATOM 1202 N N . LYS A 1 159 ? -12.737 -1.525 27.809 1.00 81.00 159 LYS A N 1
ATOM 1203 C CA . LYS A 1 159 ? -13.296 -2.801 28.306 1.00 81.00 159 LYS A CA 1
ATOM 1204 C C . LYS A 1 159 ? -12.680 -3.229 29.633 1.00 81.00 159 LYS A C 1
ATOM 1206 O O . LYS A 1 159 ? -13.393 -3.618 30.553 1.00 81.00 159 LYS A O 1
ATOM 1211 N N . ALA A 1 160 ? -11.356 -3.134 29.755 1.00 85.75 160 ALA A N 1
ATOM 1212 C CA . ALA A 1 160 ? -10.648 -3.496 30.981 1.00 85.75 160 ALA A CA 1
ATOM 1213 C C . ALA A 1 160 ? -10.954 -2.559 32.169 1.00 85.75 160 ALA A C 1
ATOM 1215 O O . ALA A 1 160 ? -10.737 -2.945 33.319 1.00 85.75 160 ALA A O 1
ATOM 1216 N N . ALA A 1 161 ? -11.430 -1.338 31.906 1.00 87.56 161 ALA A N 1
ATOM 1217 C CA . ALA A 1 161 ? -11.820 -0.365 32.922 1.00 87.56 161 ALA A CA 1
ATOM 1218 C C . ALA A 1 161 ? -13.284 -0.506 33.378 1.00 87.56 161 ALA A C 1
ATOM 1220 O O . ALA A 1 161 ? -13.657 0.110 34.383 1.00 87.56 161 ALA A O 1
ATOM 1221 N N . LEU A 1 162 ? -14.103 -1.303 32.679 1.00 89.25 162 LEU A N 1
ATOM 1222 C CA . LEU A 1 162 ? -15.491 -1.539 33.065 1.00 89.25 162 LEU A CA 1
ATOM 1223 C C . LEU A 1 162 ? -15.575 -2.215 34.447 1.00 89.25 162 LEU A C 1
ATOM 1225 O O . LEU A 1 162 ? -14.753 -3.075 34.786 1.00 89.25 162 LEU A O 1
ATOM 1229 N N . PRO A 1 163 ? -16.567 -1.846 35.276 1.00 94.62 163 PRO A N 1
ATOM 1230 C CA . PRO A 1 163 ? -16.788 -2.500 36.558 1.00 94.62 163 PRO A CA 1
ATOM 1231 C C . PRO A 1 163 ? -17.252 -3.947 36.359 1.00 94.62 163 PRO A C 1
ATOM 1233 O O . PRO A 1 163 ? -17.906 -4.278 35.373 1.00 94.62 163 PRO A O 1
ATOM 1236 N N . THR A 1 164 ? -17.013 -4.810 37.347 1.00 96.00 164 THR A N 1
ATOM 1237 C CA . THR A 1 164 ? -17.695 -6.113 37.387 1.00 96.00 164 THR A CA 1
ATOM 1238 C C . THR A 1 164 ? -19.188 -5.938 37.677 1.00 96.00 164 THR A C 1
ATOM 1240 O O . THR A 1 164 ? -19.595 -4.944 38.286 1.00 96.00 164 THR A O 1
ATOM 1243 N N . ALA A 1 165 ? -20.019 -6.927 37.329 1.00 96.00 165 ALA A N 1
ATOM 1244 C CA . ALA A 1 165 ? -21.462 -6.878 37.589 1.00 96.00 165 ALA A CA 1
ATOM 1245 C C . ALA A 1 165 ? -21.791 -6.619 39.070 1.00 96.00 165 ALA A C 1
ATOM 1247 O O . ALA A 1 165 ? -22.645 -5.790 39.391 1.00 96.00 165 ALA A O 1
ATOM 1248 N N . ALA A 1 166 ? -21.061 -7.262 39.987 1.00 96.56 166 ALA A N 1
ATOM 1249 C CA . ALA A 1 166 ? -21.190 -7.029 41.423 1.00 96.56 166 ALA A CA 1
ATOM 1250 C C . ALA A 1 166 ? -20.815 -5.592 41.828 1.00 96.56 166 ALA A C 1
ATOM 1252 O O . ALA A 1 166 ? -21.504 -4.981 42.650 1.00 96.56 166 ALA A O 1
ATOM 1253 N N . GLN A 1 167 ? -19.735 -5.042 41.259 1.00 96.94 167 GLN A N 1
ATOM 1254 C CA . GLN A 1 167 ? -19.307 -3.666 41.521 1.00 96.94 167 GLN A CA 1
ATOM 1255 C C . GLN A 1 167 ? -20.338 -2.664 41.004 1.00 96.94 167 GLN A C 1
ATOM 1257 O O . GLN A 1 167 ? -20.746 -1.786 41.763 1.00 96.94 167 GLN A O 1
ATOM 1262 N N . LEU A 1 168 ? -20.811 -2.837 39.767 1.00 96.06 168 LEU A N 1
ATOM 1263 C CA . LEU A 1 168 ? -21.838 -1.993 39.164 1.00 96.06 168 LEU A CA 1
ATOM 1264 C C . LEU A 1 168 ? -23.140 -2.046 39.969 1.00 96.06 168 LEU A C 1
ATOM 1266 O O . LEU A 1 168 ? -23.659 -1.005 40.368 1.00 96.06 168 LEU A O 1
ATOM 1270 N N . MET A 1 169 ? -23.622 -3.246 40.309 1.00 94.75 169 MET A N 1
ATOM 1271 C CA . MET A 1 169 ? -24.817 -3.423 41.138 1.00 94.75 169 MET A CA 1
ATOM 1272 C C . MET A 1 169 ? -24.666 -2.733 42.501 1.00 94.75 169 MET A C 1
ATOM 1274 O O . MET A 1 169 ? -25.598 -2.085 42.980 1.00 94.75 169 MET A O 1
ATOM 1278 N N . SER A 1 170 ? -23.506 -2.872 43.150 1.00 95.00 170 SER A N 1
ATOM 1279 C CA . SER A 1 170 ? -23.228 -2.212 44.429 1.00 95.00 170 SER A CA 1
ATOM 1280 C C . SER A 1 170 ? -23.217 -0.687 44.292 1.00 95.00 170 SER A C 1
ATOM 1282 O O . SER A 1 170 ? -23.721 0.018 45.169 1.00 95.00 170 SER A O 1
ATOM 1284 N N . ASP A 1 171 ? -22.657 -0.167 43.202 1.00 94.69 171 ASP A N 1
ATOM 1285 C CA . ASP A 1 171 ? -22.590 1.266 42.931 1.00 94.69 171 ASP A CA 1
ATOM 1286 C C . ASP A 1 171 ? -23.967 1.871 42.667 1.00 94.69 171 ASP A C 1
ATOM 1288 O O . ASP A 1 171 ? -24.305 2.897 43.266 1.00 94.69 171 ASP A O 1
ATOM 1292 N N . VAL A 1 172 ? -24.775 1.194 41.852 1.00 93.88 172 VAL A N 1
ATOM 1293 C CA . VAL A 1 172 ? -26.162 1.559 41.549 1.00 93.88 172 VAL A CA 1
ATOM 1294 C C . VAL A 1 172 ? -27.000 1.535 42.823 1.00 93.88 172 VAL A C 1
ATOM 1296 O O . VAL A 1 172 ? -27.626 2.536 43.156 1.00 93.88 172 VAL A O 1
ATOM 1299 N N . LYS A 1 173 ? -26.923 0.462 43.623 1.00 92.12 173 LYS A N 1
ATOM 1300 C CA . LYS A 1 173 ? -27.598 0.382 44.931 1.00 92.12 173 LYS A CA 1
ATOM 1301 C C . LYS A 1 173 ? -27.220 1.520 45.866 1.00 92.12 173 LYS A C 1
ATOM 1303 O O . LYS A 1 173 ? -28.057 1.989 46.623 1.00 92.12 173 LYS A O 1
ATOM 1308 N N . ARG A 1 174 ? -25.960 1.949 45.860 1.00 92.25 174 ARG A N 1
ATOM 1309 C CA . ARG A 1 174 ? -25.492 3.028 46.735 1.00 92.25 174 ARG A CA 1
ATOM 1310 C C . ARG A 1 174 ? -25.966 4.403 46.263 1.00 92.25 174 ARG A C 1
ATOM 1312 O O . ARG A 1 174 ? -26.249 5.256 47.099 1.00 92.25 174 ARG A O 1
ATOM 1319 N N . LYS A 1 175 ? -25.996 4.638 44.950 1.00 91.19 175 LYS A N 1
ATOM 1320 C CA . LYS A 1 175 ? -26.224 5.966 44.354 1.00 91.19 175 LYS A CA 1
ATOM 1321 C C . LYS A 1 175 ? -27.677 6.209 43.922 1.00 91.19 175 LYS A C 1
ATOM 1323 O O . LYS A 1 175 ? -28.094 7.360 43.898 1.00 91.19 175 LYS A O 1
ATOM 1328 N N . ALA A 1 176 ? -28.439 5.152 43.648 1.00 89.56 176 ALA A N 1
ATOM 1329 C CA . ALA A 1 176 ? -29.846 5.180 43.258 1.00 89.56 176 ALA A CA 1
ATOM 1330 C C . ALA A 1 176 ? -30.631 4.127 44.063 1.00 89.56 176 ALA A C 1
ATOM 1332 O O . ALA A 1 176 ? -30.896 3.024 43.582 1.00 89.56 176 ALA A O 1
ATOM 1333 N N . SER A 1 177 ? -30.944 4.458 45.323 1.00 84.75 177 SER A N 1
ATOM 1334 C CA . SER A 1 177 ? -31.625 3.569 46.290 1.00 84.75 177 SER A CA 1
ATOM 1335 C C . SER A 1 177 ? -33.049 3.988 46.641 1.00 84.75 177 SER A C 1
ATOM 1337 O O . SER A 1 177 ? -33.795 3.188 47.208 1.00 84.75 177 SER A O 1
ATOM 1339 N N . ALA A 1 178 ? -33.415 5.238 46.361 1.00 84.56 178 ALA A N 1
ATOM 1340 C CA . ALA A 1 178 ? -34.755 5.753 46.590 1.00 84.56 178 ALA A CA 1
ATOM 1341 C C . ALA A 1 178 ? -35.538 5.829 45.278 1.00 84.56 178 ALA A C 1
ATOM 1343 O O . ALA A 1 178 ? -34.961 6.021 44.209 1.00 84.56 178 ALA A O 1
ATOM 1344 N N . ASP A 1 179 ? -36.857 5.711 45.396 1.00 86.81 179 ASP A N 1
ATOM 1345 C CA . ASP A 1 179 ? -37.787 5.770 44.271 1.00 86.81 179 ASP A CA 1
ATOM 1346 C C . ASP A 1 179 ? -37.556 7.021 43.408 1.00 86.81 179 ASP A C 1
ATOM 1348 O O . ASP A 1 179 ? -37.398 8.130 43.931 1.00 86.81 179 ASP A O 1
ATOM 1352 N N . GLY A 1 180 ? -37.476 6.827 42.091 1.00 77.75 180 GLY A N 1
ATOM 1353 C CA . GLY A 1 180 ? -37.219 7.896 41.120 1.00 77.75 180 GLY A CA 1
ATOM 1354 C C . GLY A 1 180 ? -35.774 8.414 41.061 1.00 77.75 180 GLY A C 1
ATOM 1355 O O . GLY A 1 180 ? -35.489 9.317 40.273 1.00 77.75 180 GLY A O 1
ATOM 1356 N N . GLN A 1 181 ? -34.839 7.874 41.853 1.00 90.56 181 GLN A N 1
ATOM 1357 C CA . GLN A 1 181 ? -33.412 8.153 41.662 1.00 90.56 181 GLN A CA 1
ATOM 1358 C C . GLN A 1 181 ? -32.870 7.410 40.445 1.00 90.56 181 GLN A C 1
ATOM 1360 O O . GLN A 1 181 ? -33.275 6.283 40.167 1.00 90.56 181 GLN A O 1
ATOM 1365 N N . LYS A 1 182 ? -31.894 8.024 39.773 1.00 92.25 182 LYS A N 1
ATOM 1366 C CA . LYS A 1 182 ? -31.252 7.454 38.593 1.00 92.25 182 LYS A CA 1
ATOM 1367 C C . LYS A 1 182 ? -29.746 7.293 38.742 1.00 92.25 182 LYS A C 1
ATOM 1369 O O . LYS A 1 182 ? -29.105 8.045 39.479 1.00 92.25 182 LYS A O 1
ATOM 1374 N N . TYR A 1 183 ? -29.193 6.336 38.011 1.00 94.06 183 TYR A N 1
ATOM 1375 C CA . TYR A 1 183 ? -27.760 6.132 37.842 1.00 94.06 183 TYR A CA 1
ATOM 1376 C C . TYR A 1 183 ? -27.435 6.030 36.353 1.00 94.06 183 TYR A C 1
ATOM 1378 O O . TYR A 1 183 ? -28.067 5.253 35.648 1.00 94.06 183 TYR A O 1
ATOM 1386 N N . GLU A 1 184 ? -26.463 6.809 35.890 1.00 91.06 184 GLU A N 1
ATOM 1387 C CA . GLU A 1 184 ? -26.020 6.801 34.492 1.00 91.06 184 GLU A CA 1
ATOM 1388 C C . GLU A 1 184 ? -24.817 5.863 34.330 1.00 91.06 184 GLU A C 1
ATOM 1390 O O . GLU A 1 184 ? -23.892 5.902 35.148 1.00 91.06 184 GLU A O 1
ATOM 1395 N N . PHE A 1 185 ? -24.816 5.048 33.277 1.00 90.44 185 PHE A N 1
ATOM 1396 C CA . PHE A 1 185 ? -23.764 4.082 32.970 1.00 90.44 185 PHE A CA 1
ATOM 1397 C C . PHE A 1 185 ? -23.616 3.887 31.458 1.00 90.44 185 PHE A C 1
ATOM 1399 O O . PHE A 1 185 ? -24.526 3.350 30.844 1.00 90.44 185 PHE A O 1
ATOM 1406 N N . GLU A 1 186 ? -22.485 4.300 30.870 1.00 86.50 186 GLU A N 1
ATOM 1407 C CA . GLU A 1 186 ? -22.154 4.073 29.444 1.00 86.50 186 GLU A CA 1
ATOM 1408 C C . GLU A 1 186 ? -23.323 4.392 28.480 1.00 86.50 186 GLU A C 1
ATOM 1410 O O . GLU A 1 186 ? -23.660 3.615 2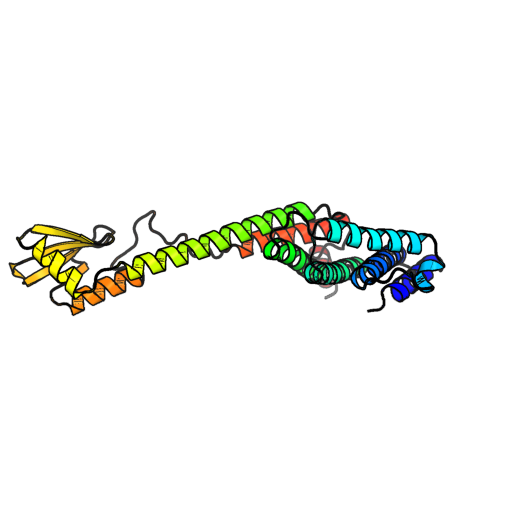7.596 1.00 86.50 186 GLU A O 1
ATOM 1415 N N . GLY A 1 187 ? -24.005 5.524 28.703 1.00 80.50 187 GLY A N 1
ATOM 1416 C CA . GLY A 1 187 ? -25.173 5.955 27.919 1.00 80.50 187 GLY A CA 1
ATOM 1417 C C . GLY A 1 187 ? -26.525 5.450 28.436 1.00 80.50 187 GLY A C 1
ATOM 1418 O O . GLY A 1 187 ? -27.545 6.058 28.142 1.00 80.50 187 GLY A O 1
ATOM 1419 N N . TYR A 1 188 ? -26.559 4.412 29.264 1.00 86.75 188 TYR A N 1
ATOM 1420 C CA . TYR A 1 188 ? -27.780 3.887 29.871 1.00 86.75 188 TYR A CA 1
ATOM 1421 C C . TYR A 1 188 ? -28.165 4.632 31.150 1.00 86.75 188 TYR A C 1
ATOM 1423 O O . TYR A 1 188 ? -27.313 4.928 31.990 1.00 86.75 188 TYR A O 1
ATOM 1431 N N . THR A 1 189 ? -29.466 4.825 31.366 1.00 91.44 189 THR A N 1
ATOM 1432 C CA . THR A 1 189 ? -30.006 5.333 32.632 1.00 91.44 189 THR A CA 1
ATOM 1433 C C . THR A 1 189 ? -30.730 4.217 33.380 1.00 91.44 189 THR A C 1
ATOM 1435 O O . THR A 1 189 ? -31.690 3.636 32.883 1.00 91.44 189 THR A O 1
ATOM 1438 N N . LEU A 1 190 ? -30.302 3.928 34.608 1.00 92.94 190 LEU A N 1
ATOM 1439 C CA . LEU A 1 190 ? -30.964 2.991 35.512 1.00 92.94 190 LEU A CA 1
ATOM 1440 C C . LEU A 1 190 ? -31.837 3.755 36.506 1.00 92.94 190 LEU A C 1
ATOM 1442 O O . LEU A 1 190 ? -31.310 4.493 37.340 1.00 92.94 190 LEU A O 1
ATOM 1446 N N . TRP A 1 191 ? -33.149 3.540 36.467 1.00 92.94 191 TRP A N 1
ATOM 1447 C CA . TRP A 1 191 ? -34.126 4.154 37.368 1.00 92.94 191 TRP A CA 1
ATOM 1448 C C . TRP A 1 191 ? -34.467 3.213 38.515 1.00 92.94 191 TRP A C 1
ATOM 1450 O O . TRP A 1 191 ? -34.848 2.068 38.297 1.00 92.94 191 TRP A O 1
ATOM 1460 N N . CYS A 1 192 ? -34.315 3.673 39.755 1.00 92.69 192 CYS A N 1
ATOM 1461 C CA . CYS A 1 192 ? -34.599 2.859 40.931 1.00 92.69 192 CYS A CA 1
ATOM 1462 C C . CYS A 1 192 ? -36.103 2.654 41.112 1.00 92.69 192 CYS A C 1
ATOM 1464 O O . CYS A 1 192 ? -36.849 3.619 41.278 1.00 92.69 192 CYS A O 1
ATOM 1466 N N . GLU A 1 193 ? -36.512 1.385 41.163 1.00 88.31 193 GLU A N 1
ATOM 1467 C CA . GLU A 1 193 ? -37.891 0.955 41.377 1.00 88.31 193 GLU A CA 1
ATOM 1468 C C . GLU A 1 193 ? -37.981 0.054 42.619 1.00 88.31 193 GLU A C 1
ATOM 1470 O O . GLU A 1 193 ? -38.095 -1.176 42.524 1.00 88.31 193 GLU A O 1
ATOM 1475 N N . PRO A 1 194 ? -37.928 0.638 43.832 1.00 85.31 194 PRO A N 1
ATOM 1476 C CA . PRO A 1 194 ? -37.863 -0.127 45.074 1.00 85.31 194 PRO A C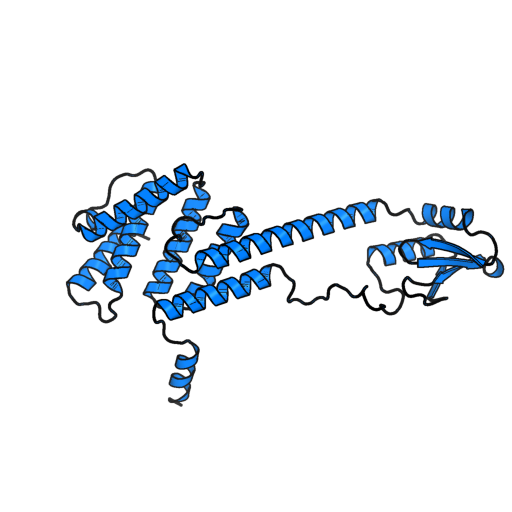A 1
ATOM 1477 C C . PRO A 1 194 ? -39.115 -0.981 45.313 1.00 85.31 194 PRO A C 1
ATOM 1479 O O . PRO A 1 194 ? -39.014 -2.047 45.919 1.00 85.31 194 PRO A O 1
ATOM 1482 N N . ALA A 1 195 ? -40.277 -0.569 44.794 1.00 85.19 195 ALA A N 1
ATOM 1483 C CA . ALA A 1 195 ? -41.512 -1.357 44.842 1.00 85.19 195 ALA A CA 1
ATOM 1484 C C . ALA A 1 195 ? -41.419 -2.674 44.047 1.00 85.19 195 ALA A C 1
ATOM 1486 O O . ALA A 1 195 ? -42.106 -3.642 44.375 1.00 85.19 195 ALA A O 1
ATOM 1487 N N . HIS A 1 196 ? -40.551 -2.718 43.034 1.00 82.62 196 HIS A N 1
ATOM 1488 C CA . HIS A 1 196 ? -40.323 -3.871 42.163 1.00 82.62 196 HIS A CA 1
ATOM 1489 C C . HIS A 1 196 ? -39.007 -4.601 42.480 1.00 82.62 196 HIS A C 1
ATOM 1491 O O . HIS A 1 196 ? -38.717 -5.641 41.892 1.00 82.62 196 HIS A O 1
ATOM 1497 N N . GLY A 1 197 ? -38.230 -4.101 43.449 1.00 85.75 197 GLY A N 1
ATOM 1498 C CA . GLY A 1 197 ? -37.001 -4.736 43.925 1.00 85.75 197 GLY A CA 1
ATOM 1499 C C . GLY A 1 197 ? -35.826 -4.655 42.945 1.00 85.75 197 GLY A C 1
ATOM 1500 O O . GLY A 1 197 ? -34.959 -5.529 42.978 1.00 85.75 197 GLY A O 1
ATOM 1501 N N . GLY A 1 198 ? -35.785 -3.639 42.079 1.00 90.75 198 GLY A N 1
ATOM 1502 C CA . GLY A 1 198 ? -34.751 -3.515 41.050 1.00 90.75 198 GLY A CA 1
ATOM 1503 C C . GLY A 1 198 ? -34.692 -2.138 40.394 1.00 90.75 198 GLY A C 1
ATOM 1504 O O . GLY A 1 198 ? -35.095 -1.140 40.994 1.00 90.75 198 GLY A O 1
ATOM 1505 N N . TRP A 1 199 ? -34.159 -2.104 39.173 1.00 92.94 199 TRP A N 1
ATOM 1506 C CA . TRP A 1 199 ? -34.014 -0.898 38.362 1.00 92.94 199 TRP A CA 1
ATOM 1507 C C . TRP A 1 199 ? -34.552 -1.129 36.954 1.00 92.94 199 TRP A C 1
ATOM 1509 O O . TRP A 1 199 ? -34.204 -2.131 36.324 1.00 92.94 199 TRP A O 1
ATOM 1519 N N . SER A 1 200 ? -35.368 -0.207 36.453 1.00 89.94 200 SER A N 1
ATOM 1520 C CA . SER A 1 200 ? -35.731 -0.167 35.037 1.00 89.94 200 SER A CA 1
ATOM 1521 C C . SER A 1 200 ? -34.644 0.551 34.239 1.00 89.94 200 SER A C 1
ATOM 1523 O O . SER A 1 200 ? -33.961 1.444 34.745 1.00 89.94 200 SER A O 1
ATOM 1525 N N . LEU A 1 201 ? -34.438 0.110 33.001 1.00 88.69 201 LEU A N 1
ATOM 1526 C CA . LEU A 1 201 ? -33.414 0.637 32.107 1.00 88.69 201 LEU A CA 1
ATOM 1527 C C . LEU A 1 201 ? -34.055 1.559 31.066 1.00 88.69 201 LEU A C 1
ATOM 1529 O O . LEU A 1 201 ? -35.023 1.171 30.409 1.00 88.69 201 LEU A O 1
ATOM 1533 N N . THR A 1 202 ? -33.480 2.745 30.902 1.00 86.31 202 THR A N 1
ATOM 1534 C CA . THR A 1 202 ? -33.617 3.574 29.704 1.00 86.31 202 THR A CA 1
ATOM 1535 C C . THR A 1 202 ? -32.331 3.424 28.902 1.00 86.31 202 THR A C 1
ATOM 1537 O O . THR A 1 202 ? -31.236 3.557 29.457 1.00 86.31 202 THR A O 1
ATOM 1540 N N . ASN A 1 203 ? -32.440 3.105 27.614 1.00 79.94 203 ASN A N 1
ATOM 1541 C CA . ASN A 1 203 ? -31.261 2.954 26.759 1.00 79.94 203 ASN A CA 1
ATOM 1542 C C . ASN A 1 203 ? -30.620 4.311 26.409 1.00 79.94 203 ASN A C 1
ATOM 1544 O O . ASN A 1 203 ? -31.184 5.369 26.698 1.00 79.94 203 ASN A O 1
ATOM 1548 N N . ALA A 1 204 ? -29.476 4.277 25.719 1.00 68.56 204 ALA A N 1
ATOM 1549 C CA . ALA A 1 204 ? -28.762 5.470 25.246 1.00 68.56 204 ALA A CA 1
ATOM 1550 C C . ALA A 1 204 ? -29.596 6.406 24.355 1.00 68.56 204 ALA A C 1
ATOM 1552 O O . ALA A 1 204 ? -29.207 7.541 24.084 1.00 68.56 204 ALA A O 1
ATOM 1553 N N . TYR A 1 205 ? -30.759 5.938 23.910 1.00 65.06 205 TYR A N 1
ATOM 1554 C CA . TYR A 1 205 ? -31.620 6.579 22.927 1.00 65.06 205 TYR A CA 1
ATOM 1555 C C . TYR A 1 205 ? -32.899 7.139 23.564 1.00 65.06 205 TYR A C 1
ATOM 1557 O O . TYR A 1 205 ? -33.770 7.662 22.870 1.00 65.06 205 TYR A O 1
ATOM 1565 N N . GLY A 1 206 ? -33.011 7.056 24.895 1.00 73.38 206 GLY A N 1
ATOM 1566 C CA . GLY A 1 206 ? -34.137 7.591 25.657 1.00 73.38 206 GLY A CA 1
ATOM 1567 C C . GLY A 1 206 ? -35.388 6.708 25.642 1.00 73.38 206 GLY A C 1
ATOM 1568 O O . GLY A 1 206 ? -36.462 7.184 26.002 1.00 73.38 206 GLY A O 1
ATOM 1569 N N . VAL A 1 207 ? -35.284 5.443 25.219 1.00 76.88 207 VAL A N 1
ATOM 1570 C CA . VAL A 1 207 ? -36.393 4.481 25.298 1.00 76.88 207 VAL A CA 1
ATOM 1571 C C . VAL A 1 207 ? -36.451 3.905 26.705 1.00 76.88 207 VAL A C 1
ATOM 1573 O O . VAL A 1 207 ? -35.576 3.138 27.103 1.00 76.88 207 VAL A O 1
ATOM 1576 N N . ASP A 1 208 ? -37.493 4.274 27.443 1.00 79.88 208 ASP A N 1
ATOM 1577 C CA . ASP A 1 208 ? -37.726 3.816 28.812 1.00 79.88 208 ASP A CA 1
ATOM 1578 C C . ASP A 1 208 ? -38.206 2.354 28.875 1.00 79.88 208 ASP A C 1
ATOM 1580 O O . ASP A 1 208 ? -38.829 1.840 27.943 1.00 79.88 208 ASP A O 1
ATOM 1584 N N . TYR A 1 209 ? -37.976 1.701 30.021 1.00 75.25 209 TYR A N 1
ATOM 1585 C CA . TYR A 1 209 ? -38.443 0.343 30.343 1.00 75.25 209 TYR A CA 1
ATOM 1586 C C . TYR A 1 209 ? -37.987 -0.756 29.368 1.00 75.25 209 TYR A C 1
ATOM 1588 O O . TYR A 1 209 ? -38.662 -1.778 29.222 1.00 75.25 209 TYR A O 1
ATOM 1596 N N . CYS A 1 210 ? -36.835 -0.593 28.715 1.00 76.50 210 CYS A N 1
ATOM 1597 C CA . CYS A 1 210 ? -36.341 -1.583 27.754 1.00 76.50 210 CYS A CA 1
ATOM 1598 C C . CYS A 1 210 ? -35.857 -2.883 28.424 1.00 76.50 210 CYS A C 1
ATOM 1600 O O . CYS A 1 210 ? -35.888 -3.948 27.808 1.00 76.50 210 CYS A O 1
ATOM 1602 N N . ALA A 1 211 ? -35.463 -2.816 29.698 1.00 83.94 211 ALA A N 1
ATOM 1603 C CA . ALA A 1 211 ? -35.092 -3.968 30.512 1.00 83.94 211 ALA A CA 1
ATOM 1604 C C . ALA A 1 211 ? -35.320 -3.698 32.008 1.00 83.94 211 ALA A C 1
ATOM 1606 O O . ALA A 1 211 ? -35.512 -2.556 32.431 1.00 83.94 211 ALA A O 1
ATOM 1607 N N . PHE A 1 212 ? -35.266 -4.760 32.818 1.00 86.81 212 PHE A N 1
ATOM 1608 C CA . PHE A 1 212 ? -35.338 -4.673 34.277 1.00 86.81 212 PHE A CA 1
ATOM 1609 C C . PHE A 1 212 ? -34.204 -5.463 34.933 1.00 86.81 212 PHE A C 1
ATOM 1611 O O . PHE A 1 212 ? -34.041 -6.663 34.696 1.00 86.81 212 PHE A O 1
ATOM 1618 N N . LEU A 1 213 ? -33.429 -4.794 35.784 1.00 91.00 213 LEU A N 1
ATOM 1619 C CA . LEU A 1 213 ? -32.259 -5.351 36.450 1.00 91.00 213 LEU A CA 1
ATOM 1620 C C . LEU A 1 213 ? -32.555 -5.556 37.935 1.00 91.00 213 LEU A C 1
ATOM 1622 O O . LEU A 1 213 ? -32.859 -4.614 38.658 1.00 91.00 213 LEU A O 1
ATOM 1626 N N . SER A 1 214 ? -32.441 -6.794 38.415 1.00 91.12 214 SER A N 1
ATOM 1627 C CA . SER A 1 214 ? -32.714 -7.137 39.827 1.00 91.12 214 SER A CA 1
ATOM 1628 C C . SER A 1 214 ? -31.670 -8.060 40.456 1.00 91.12 214 SER A C 1
ATOM 1630 O O . SER A 1 214 ? -31.631 -8.235 41.674 1.00 91.12 214 SER A O 1
ATOM 1632 N N . SER A 1 215 ? -30.778 -8.625 39.643 1.00 91.94 215 SER A N 1
ATOM 1633 C CA . SER A 1 215 ? -29.760 -9.583 40.067 1.00 91.94 215 SER A CA 1
ATOM 1634 C C . SER A 1 215 ? -28.421 -9.279 39.412 1.00 91.94 215 SER A C 1
ATOM 1636 O O . SER A 1 215 ? -28.381 -8.636 38.367 1.00 91.94 215 SER A O 1
ATOM 1638 N N . GLU A 1 216 ? -27.334 -9.789 39.988 1.00 95.12 216 GLU A N 1
ATOM 1639 C CA . GLU A 1 216 ? -25.991 -9.671 39.409 1.00 95.12 216 GLU A CA 1
ATOM 1640 C C . GLU A 1 216 ? -25.930 -10.196 37.965 1.00 95.12 216 GLU A C 1
ATOM 1642 O O . GLU A 1 216 ? -25.305 -9.568 37.123 1.00 95.12 216 GLU A O 1
ATOM 1647 N N . ALA A 1 217 ? -26.668 -11.264 37.639 1.00 92.56 217 ALA A N 1
ATOM 1648 C CA . ALA A 1 217 ? -26.768 -11.772 36.269 1.00 92.56 217 ALA A CA 1
ATOM 1649 C C . ALA A 1 217 ? -27.396 -10.757 35.294 1.00 92.56 217 ALA A C 1
ATOM 1651 O O . ALA A 1 217 ? -26.982 -10.678 34.143 1.00 92.56 217 ALA A O 1
ATOM 1652 N N . SER A 1 218 ? -28.360 -9.948 35.746 1.00 91.69 218 SER A N 1
ATOM 1653 C CA . SER A 1 218 ? -28.961 -8.885 34.925 1.00 91.69 218 SER A CA 1
ATOM 1654 C C . SER A 1 218 ? -27.985 -7.725 34.687 1.00 91.69 218 SER A C 1
ATOM 1656 O O . SER A 1 218 ? -28.002 -7.119 33.623 1.00 91.69 218 SER A O 1
ATOM 1658 N N . PHE A 1 219 ? -27.118 -7.432 35.663 1.00 94.00 219 PHE A N 1
ATOM 1659 C CA . PHE A 1 219 ? -26.025 -6.466 35.499 1.00 94.00 219 PHE A CA 1
ATOM 1660 C C . PHE A 1 219 ? -24.904 -7.011 34.610 1.00 94.00 219 PHE A C 1
ATOM 1662 O O . PHE A 1 219 ? -24.336 -6.247 33.841 1.00 94.00 219 PHE A O 1
ATOM 1669 N N . GLN A 1 220 ? -24.614 -8.314 34.673 1.00 94.25 220 GLN A N 1
ATOM 1670 C CA . GLN A 1 220 ? -23.673 -8.952 33.755 1.00 94.25 220 GLN A CA 1
ATOM 1671 C C . GLN A 1 220 ? -24.183 -8.888 32.315 1.00 94.25 220 GLN A C 1
ATOM 1673 O O . GLN A 1 220 ? -23.430 -8.492 31.441 1.00 94.25 220 GLN A O 1
ATOM 1678 N N . TRP A 1 221 ? -25.468 -9.169 32.083 1.00 91.88 221 TRP A N 1
ATOM 1679 C CA . TRP A 1 221 ? -26.074 -9.004 30.761 1.00 91.88 221 TRP A CA 1
ATOM 1680 C C . TRP A 1 221 ? -25.940 -7.568 30.228 1.00 91.88 221 TRP A C 1
ATOM 1682 O O . TRP A 1 221 ? -25.597 -7.388 29.068 1.00 91.88 221 TRP A O 1
ATOM 1692 N N . LEU A 1 222 ? -26.153 -6.547 31.068 1.00 90.31 222 LEU A N 1
ATOM 1693 C CA . LEU A 1 222 ? -25.962 -5.150 30.656 1.00 90.31 222 LEU A CA 1
ATOM 1694 C C . LEU A 1 222 ? -24.496 -4.847 30.310 1.00 90.31 222 LEU A C 1
ATOM 1696 O O . LEU A 1 222 ? -24.235 -4.131 29.350 1.00 90.31 222 LEU A O 1
ATOM 1700 N N . LEU A 1 223 ? -23.541 -5.388 31.072 1.00 91.44 223 LEU A N 1
ATOM 1701 C CA . LEU A 1 223 ? -22.116 -5.259 30.753 1.00 91.44 223 LEU A CA 1
ATOM 1702 C C . LEU A 1 223 ? -21.769 -5.947 29.434 1.00 91.44 223 LEU A C 1
ATOM 1704 O O . LEU A 1 223 ? -21.039 -5.371 28.637 1.00 91.44 223 LEU A O 1
ATOM 1708 N N . ASP A 1 224 ? -22.305 -7.141 29.192 1.00 89.62 224 ASP A N 1
ATOM 1709 C CA . ASP A 1 224 ? -22.088 -7.873 27.945 1.00 89.62 224 ASP A CA 1
ATOM 1710 C C . ASP A 1 224 ? -22.684 -7.099 26.757 1.00 89.62 224 ASP A C 1
ATOM 1712 O O . ASP A 1 224 ? -22.014 -6.939 25.741 1.00 89.62 224 ASP A O 1
ATOM 1716 N N . ALA A 1 225 ? -23.884 -6.529 26.918 1.00 85.06 225 ALA A N 1
ATOM 1717 C CA . ALA A 1 225 ? -24.514 -5.684 25.905 1.00 85.06 225 ALA A CA 1
ATOM 1718 C C . ALA A 1 225 ? -23.680 -4.430 25.596 1.00 85.06 225 ALA A C 1
ATOM 1720 O O . ALA A 1 225 ? -23.493 -4.089 24.435 1.00 85.06 225 ALA A O 1
ATOM 1721 N N . VAL A 1 226 ? -23.113 -3.781 26.619 1.00 84.88 226 VAL A N 1
ATOM 1722 C CA . VAL A 1 226 ? -22.180 -2.653 26.452 1.00 84.88 226 VAL A CA 1
ATOM 1723 C C . VAL A 1 226 ? -20.907 -3.088 25.719 1.00 84.88 226 VAL A C 1
ATOM 1725 O O . VAL A 1 226 ? -20.475 -2.421 24.787 1.00 84.88 226 VAL A O 1
ATOM 1728 N N . VAL A 1 227 ? -20.302 -4.209 26.114 1.00 84.50 227 VAL A N 1
ATOM 1729 C CA . VAL A 1 227 ? -19.049 -4.716 25.525 1.00 84.50 227 VAL A CA 1
ATOM 1730 C C . VAL A 1 227 ? -19.216 -5.113 24.059 1.00 84.50 227 VAL A C 1
ATOM 1732 O O . VAL A 1 227 ? -18.285 -4.927 23.275 1.00 84.50 227 VAL A O 1
ATOM 1735 N N . ASN A 1 228 ? -20.371 -5.675 23.711 1.00 81.81 228 ASN A N 1
ATOM 1736 C CA . ASN A 1 228 ? -20.683 -6.147 22.366 1.00 81.81 228 ASN A CA 1
ATOM 1737 C C . ASN A 1 228 ? -21.335 -5.075 21.483 1.00 81.81 228 ASN A C 1
ATOM 1739 O O . ASN A 1 228 ? -21.662 -5.387 20.340 1.00 81.81 228 ASN A O 1
ATOM 1743 N N . ASP A 1 229 ? -21.534 -3.860 22.006 1.00 72.69 229 ASP A N 1
ATOM 1744 C CA . ASP A 1 229 ? -22.284 -2.793 21.334 1.00 72.69 229 ASP A CA 1
ATOM 1745 C C . ASP A 1 229 ? -23.668 -3.284 20.860 1.00 72.69 229 ASP A C 1
ATOM 1747 O O . ASP A 1 229 ? -24.125 -3.027 19.748 1.00 72.69 229 ASP A O 1
ATOM 1751 N N . GLU A 1 230 ? -24.321 -4.100 21.694 1.00 69.69 230 GLU A N 1
ATOM 1752 C CA . GLU A 1 230 ? -25.644 -4.625 21.389 1.00 69.69 230 GLU A CA 1
ATOM 1753 C C . GLU A 1 230 ? -26.672 -3.500 21.523 1.00 69.69 230 GLU A C 1
ATOM 1755 O O . GLU A 1 230 ? -26.870 -2.938 22.604 1.00 69.69 230 GLU A O 1
ATOM 1760 N N . ASP A 1 231 ? -27.370 -3.221 20.421 1.00 59.38 231 ASP A N 1
ATOM 1761 C CA . ASP A 1 231 ? -28.519 -2.321 20.369 1.00 59.38 231 ASP A CA 1
ATOM 1762 C C . ASP A 1 231 ? -29.642 -2.834 21.275 1.00 59.38 231 ASP A C 1
ATOM 1764 O O . ASP A 1 231 ? -30.566 -3.550 20.864 1.00 59.38 231 ASP A O 1
ATOM 1768 N N . VAL A 1 232 ? -29.622 -2.426 22.539 1.00 56.47 232 VAL A N 1
ATOM 1769 C CA . VAL A 1 232 ? -30.770 -2.571 23.433 1.00 56.47 232 VAL A CA 1
ATOM 1770 C C . VAL A 1 232 ? -31.810 -1.495 23.048 1.00 56.47 232 VAL A C 1
ATOM 1772 O O . VAL A 1 232 ? -32.100 -0.583 23.819 1.00 56.47 232 VAL A O 1
ATOM 1775 N N . GLY A 1 233 ? -32.356 -1.574 21.821 1.00 46.56 233 GLY A N 1
ATOM 1776 C CA . GLY A 1 233 ? -33.327 -0.654 21.185 1.00 46.56 233 GLY A CA 1
ATOM 1777 C C . GLY A 1 233 ? -32.761 0.165 20.002 1.00 46.56 233 GLY A C 1
ATOM 1778 O O . GLY A 1 233 ? -31.558 0.272 19.868 1.00 46.56 233 GLY A O 1
ATOM 1779 N N . ALA A 1 234 ? -33.616 0.730 19.129 1.00 42.91 234 ALA A N 1
ATOM 1780 C CA . ALA A 1 234 ? -33.211 1.313 17.830 1.00 42.91 234 ALA A CA 1
ATOM 1781 C C . ALA A 1 234 ? -32.345 2.600 17.903 1.00 42.91 234 ALA A C 1
ATOM 1783 O O . ALA A 1 234 ? -32.710 3.535 18.618 1.00 42.91 234 ALA A O 1
ATOM 1784 N N . VAL A 1 235 ? -31.281 2.640 17.082 1.00 41.34 235 VAL A N 1
ATOM 1785 C CA . VAL A 1 235 ? -30.227 3.676 16.940 1.00 41.34 235 VAL A CA 1
ATOM 1786 C C . VAL A 1 235 ? -30.752 5.096 16.614 1.00 41.34 235 VAL A C 1
ATOM 1788 O O . VAL A 1 235 ? -31.596 5.245 15.727 1.00 41.34 235 VAL A O 1
ATOM 1791 N N . PRO A 1 236 ? -30.261 6.167 17.270 1.00 39.72 236 PRO A N 1
ATOM 1792 C CA . PRO A 1 236 ? -30.572 7.558 17.018 1.00 39.72 236 PRO A CA 1
ATOM 1793 C C . PRO A 1 236 ? -29.527 8.197 16.091 1.00 39.72 236 PRO A C 1
ATOM 1795 O O . PRO A 1 236 ? -28.396 7.718 15.981 1.00 39.72 236 PRO A O 1
ATOM 1798 N N . PRO A 1 237 ? -29.875 9.334 15.471 1.00 35.56 237 PRO A N 1
ATOM 1799 C CA . PRO A 1 237 ? -29.037 9.951 14.452 1.00 35.56 237 PRO A CA 1
ATOM 1800 C C . PRO A 1 237 ? -27.700 10.448 15.020 1.00 35.56 237 PRO A C 1
ATOM 1802 O O . PRO A 1 237 ? -27.697 11.195 16.002 1.00 35.56 237 PRO A O 1
ATOM 1805 N N . GLY A 1 238 ? -26.581 10.080 14.392 1.00 35.38 238 GLY A N 1
ATOM 1806 C CA . GLY A 1 238 ? -25.221 10.489 14.769 1.00 35.38 238 GLY A CA 1
ATOM 1807 C C . GLY A 1 238 ? -24.461 9.520 15.685 1.00 35.38 238 GLY A C 1
ATOM 1808 O O . GLY A 1 238 ? -23.292 9.767 15.977 1.00 35.38 238 GLY A O 1
ATOM 1809 N N . CYS A 1 239 ? -25.104 8.435 16.123 1.00 35.50 239 CYS A N 1
ATOM 1810 C CA . CYS A 1 239 ? -24.454 7.259 16.716 1.00 35.50 239 CYS A CA 1
ATOM 1811 C C . CYS A 1 239 ? -24.645 6.022 15.834 1.00 35.50 239 CYS A C 1
ATOM 1813 O O . CYS A 1 239 ? -24.457 4.900 16.301 1.00 35.50 239 CYS A O 1
ATOM 1815 N N . GLU A 1 240 ? -25.043 6.219 14.572 1.00 46.47 240 GLU A N 1
ATOM 1816 C CA . GLU A 1 240 ? -24.897 5.166 13.582 1.00 46.47 240 GLU A CA 1
ATOM 1817 C C . GLU A 1 240 ? -23.435 4.711 13.608 1.00 46.47 240 GLU A C 1
ATOM 1819 O O . GLU A 1 240 ? -22.537 5.547 13.773 1.00 46.47 240 GLU A O 1
ATOM 1824 N N . LYS A 1 241 ? -23.187 3.403 13.434 1.00 43.81 241 LYS A N 1
ATOM 1825 C CA . LYS A 1 241 ? -21.904 2.946 12.890 1.00 43.81 241 LYS A CA 1
ATOM 1826 C C . LYS A 1 241 ? -21.478 4.010 11.873 1.00 43.81 241 LYS A C 1
ATOM 1828 O O . LYS A 1 241 ? -22.283 4.304 10.983 1.00 43.81 241 LYS A O 1
ATOM 1833 N N . ILE A 1 242 ? -20.266 4.578 11.996 1.00 42.59 242 ILE A N 1
ATOM 1834 C CA . ILE A 1 242 ? -19.558 5.017 10.781 1.00 42.59 242 ILE A CA 1
ATOM 1835 C C . ILE A 1 242 ? -19.733 3.811 9.898 1.00 42.59 242 ILE A C 1
ATOM 1837 O O . ILE A 1 242 ? -19.395 2.711 10.356 1.00 42.59 242 ILE A O 1
ATOM 1841 N N . ALA A 1 243 ? -20.539 3.975 8.857 1.00 38.75 243 ALA A N 1
ATOM 1842 C CA . ALA A 1 243 ? -21.254 2.840 8.338 1.00 38.75 243 ALA A CA 1
ATOM 1843 C C . ALA A 1 243 ? -20.221 1.756 8.009 1.00 38.75 243 ALA A C 1
ATOM 1845 O O . ALA A 1 243 ? -19.053 2.049 7.743 1.00 38.75 243 ALA A O 1
ATOM 1846 N N . ASP A 1 244 ? -20.643 0.494 7.975 1.00 41.62 244 ASP A N 1
ATOM 1847 C CA . ASP A 1 244 ? -19.960 -0.460 7.093 1.00 41.62 244 ASP A CA 1
ATOM 1848 C C . ASP A 1 244 ? -20.162 0.006 5.628 1.00 41.62 244 ASP A C 1
ATOM 1850 O O . ASP A 1 244 ? -20.563 -0.767 4.757 1.00 41.62 244 ASP A O 1
ATOM 1854 N N . ASP A 1 245 ? -19.940 1.294 5.349 1.00 41.94 245 ASP A N 1
ATOM 1855 C CA . ASP A 1 245 ? -19.397 1.816 4.129 1.00 41.94 245 ASP A CA 1
ATOM 1856 C C . ASP A 1 245 ? -18.123 1.004 3.989 1.00 41.94 245 ASP A C 1
ATOM 1858 O O . ASP A 1 245 ? -17.052 1.348 4.477 1.00 41.94 245 ASP A O 1
ATOM 1862 N N . ALA A 1 246 ? -18.266 -0.162 3.363 1.00 45.00 246 ALA A N 1
ATOM 1863 C CA . ALA A 1 246 ? -17.141 -0.955 2.924 1.00 45.00 246 ALA A CA 1
ATOM 1864 C C . ALA A 1 246 ? -16.144 -0.063 2.162 1.00 45.00 246 ALA A C 1
ATOM 1866 O O . ALA A 1 246 ? -14.973 -0.412 2.148 1.00 45.00 246 ALA A O 1
ATOM 1867 N N . ASP A 1 247 ? -16.630 1.075 1.634 1.00 45.66 247 ASP A N 1
ATOM 1868 C CA . ASP A 1 247 ? -15.972 2.235 1.028 1.00 45.66 247 ASP A CA 1
ATOM 1869 C C . ASP A 1 247 ? -14.954 3.002 1.910 1.00 45.66 247 ASP A C 1
ATOM 1871 O O . ASP A 1 247 ? -14.067 3.628 1.335 1.00 45.66 247 ASP A O 1
ATOM 1875 N N . ASP A 1 248 ? -14.997 2.910 3.247 1.00 51.94 248 ASP A N 1
ATOM 1876 C CA . ASP A 1 248 ? -14.060 3.595 4.170 1.00 51.94 248 ASP A CA 1
ATOM 1877 C C . ASP A 1 248 ? -12.902 2.688 4.648 1.00 51.94 248 ASP A C 1
ATOM 1879 O O . ASP A 1 248 ? -12.117 3.058 5.526 1.00 51.94 248 ASP A O 1
ATOM 1883 N N . HIS A 1 249 ? -12.755 1.476 4.093 1.00 62.56 249 HIS A N 1
ATOM 1884 C CA . HIS A 1 249 ? -11.571 0.664 4.384 1.00 62.56 249 HIS A CA 1
ATOM 1885 C C . HIS A 1 249 ? -10.331 1.337 3.767 1.00 62.56 249 HIS A C 1
ATOM 1887 O O . HIS A 1 249 ? -10.353 1.648 2.574 1.00 62.56 249 HIS A O 1
ATOM 1893 N N . PRO A 1 250 ? -9.204 1.472 4.491 1.00 62.25 250 PRO A N 1
ATOM 1894 C CA . PRO A 1 250 ? -8.003 2.154 3.981 1.00 62.25 250 PRO A CA 1
ATOM 1895 C C . PRO A 1 250 ? -7.409 1.523 2.709 1.00 62.25 250 PRO A C 1
ATOM 1897 O O . PRO A 1 250 ? -6.635 2.140 1.977 1.00 62.25 250 PRO A O 1
ATOM 1900 N N . ASP A 1 251 ? -7.808 0.290 2.392 1.00 72.62 251 ASP A N 1
ATOM 1901 C CA . ASP A 1 251 ? -7.430 -0.379 1.144 1.00 72.62 251 ASP A CA 1
ATOM 1902 C C . ASP A 1 251 ? -8.165 0.171 -0.096 1.00 72.62 251 ASP A C 1
ATOM 1904 O O . ASP A 1 251 ? -7.701 -0.053 -1.212 1.00 72.62 251 ASP A O 1
ATOM 1908 N N . ILE A 1 252 ? -9.274 0.902 0.056 1.00 80.06 252 ILE A N 1
ATOM 1909 C CA . ILE A 1 252 ? -10.061 1.429 -1.071 1.00 80.06 252 ILE A CA 1
ATOM 1910 C C . ILE A 1 252 ? -9.439 2.678 -1.679 1.00 80.06 252 ILE A C 1
ATOM 1912 O O . ILE A 1 252 ? -9.369 2.793 -2.904 1.00 80.06 252 ILE A O 1
ATOM 1916 N N . VAL A 1 253 ? -8.914 3.581 -0.852 1.00 80.44 253 VAL A N 1
ATOM 1917 C CA . VAL A 1 253 ? -8.145 4.732 -1.344 1.00 80.44 253 VAL A CA 1
ATOM 1918 C C . VAL A 1 253 ? -6.927 4.246 -2.129 1.00 80.44 253 VAL A C 1
ATOM 1920 O O . VAL A 1 253 ? -6.684 4.685 -3.258 1.00 80.44 253 VAL A O 1
ATOM 1923 N N . MET A 1 254 ? -6.214 3.257 -1.578 1.00 86.31 254 MET A N 1
ATOM 1924 C CA . MET A 1 254 ? -5.116 2.586 -2.271 1.00 86.31 254 MET A CA 1
ATOM 1925 C C . MET A 1 254 ? -5.585 1.945 -3.584 1.00 86.31 254 MET A C 1
ATOM 1927 O O . MET A 1 254 ? -4.905 2.091 -4.603 1.00 86.31 254 MET A O 1
ATOM 1931 N N . PHE A 1 255 ? -6.735 1.262 -3.575 1.00 89.31 255 PHE A N 1
ATOM 1932 C CA . PHE A 1 255 ? -7.292 0.604 -4.756 1.00 89.31 255 PHE A CA 1
ATOM 1933 C C . PHE A 1 255 ? -7.490 1.593 -5.907 1.00 89.31 255 PHE A C 1
ATOM 1935 O O . PHE A 1 255 ? -6.943 1.396 -6.998 1.00 89.31 255 PHE A O 1
ATOM 1942 N N . TYR A 1 256 ? -8.199 2.694 -5.648 1.00 89.81 256 TYR A N 1
ATOM 1943 C CA . TYR A 1 256 ? -8.486 3.704 -6.665 1.00 89.81 256 TYR A CA 1
ATOM 1944 C C . TYR A 1 256 ? -7.225 4.418 -7.149 1.00 89.81 256 TYR A C 1
ATOM 1946 O O . TYR A 1 256 ? -7.070 4.636 -8.350 1.00 89.81 256 TYR A O 1
ATOM 1954 N N . ALA A 1 257 ? -6.284 4.733 -6.255 1.00 91.81 257 ALA A N 1
ATOM 1955 C CA . ALA A 1 257 ? -5.019 5.349 -6.648 1.00 91.81 257 ALA A CA 1
ATOM 1956 C C . ALA A 1 257 ? -4.191 4.434 -7.569 1.00 91.81 257 ALA A C 1
ATOM 1958 O O . ALA A 1 257 ? -3.608 4.904 -8.551 1.00 91.81 257 ALA A O 1
ATOM 1959 N N . CYS A 1 258 ? -4.164 3.127 -7.287 1.00 93.69 258 CYS A N 1
ATOM 1960 C CA . CYS A 1 258 ? -3.473 2.139 -8.115 1.00 93.69 258 CYS A CA 1
ATOM 1961 C C . CYS A 1 258 ? -4.137 1.971 -9.487 1.00 93.69 258 CYS A C 1
ATOM 1963 O O . CYS A 1 258 ? -3.436 1.906 -10.502 1.00 93.69 258 CYS A O 1
ATOM 1965 N N . GLU A 1 259 ? -5.471 1.938 -9.531 1.00 92.50 259 GLU A N 1
ATOM 1966 C CA . GLU A 1 259 ? -6.235 1.872 -10.778 1.00 92.50 259 GLU A CA 1
ATOM 1967 C C . GLU A 1 259 ? -6.006 3.116 -11.647 1.00 92.50 259 GLU A C 1
ATOM 1969 O O . GLU A 1 259 ? -5.615 3.000 -12.814 1.00 92.50 259 GLU A O 1
ATOM 1974 N N . ASP A 1 260 ? -6.130 4.309 -11.065 1.00 94.06 260 ASP A N 1
ATOM 1975 C CA . ASP A 1 260 ? -5.881 5.575 -11.753 1.00 94.06 260 ASP A CA 1
ATOM 1976 C C . ASP A 1 260 ? -4.444 5.671 -12.281 1.00 94.06 260 ASP A C 1
ATOM 1978 O O . ASP A 1 260 ? -4.217 6.120 -13.413 1.00 94.06 260 ASP A O 1
ATOM 1982 N N . ALA A 1 261 ? -3.456 5.244 -11.489 1.00 94.69 261 ALA A N 1
ATOM 1983 C CA . ALA A 1 261 ? -2.060 5.213 -11.909 1.00 94.69 261 ALA A CA 1
ATOM 1984 C C . ALA A 1 261 ? -1.856 4.262 -13.097 1.00 94.69 261 ALA A C 1
ATOM 1986 O O . ALA A 1 261 ? -1.221 4.639 -14.088 1.00 94.69 261 ALA A O 1
ATOM 1987 N N . ALA A 1 262 ? -2.440 3.059 -13.050 1.00 93.94 262 ALA A N 1
ATOM 1988 C CA . ALA A 1 262 ? -2.359 2.097 -14.144 1.00 93.94 262 ALA A CA 1
ATOM 1989 C C . ALA A 1 262 ? -2.982 2.672 -15.426 1.00 93.94 262 ALA A C 1
ATOM 1991 O O . ALA A 1 262 ? -2.351 2.639 -16.486 1.00 93.94 262 ALA A O 1
ATOM 1992 N N . ILE A 1 263 ? -4.169 3.280 -15.331 1.00 92.25 263 ILE A N 1
ATOM 1993 C CA . ILE A 1 263 ? -4.849 3.938 -16.456 1.00 92.25 263 ILE A CA 1
ATOM 1994 C C . ILE A 1 263 ? -3.984 5.053 -17.054 1.00 92.25 263 ILE A C 1
ATOM 1996 O O . ILE A 1 263 ? -3.815 5.116 -18.275 1.00 92.25 263 ILE A O 1
ATOM 2000 N N . ARG A 1 264 ? -3.385 5.911 -16.221 1.00 94.56 264 ARG A N 1
ATOM 2001 C CA . ARG A 1 264 ? -2.510 7.007 -16.678 1.00 94.56 264 ARG A CA 1
ATOM 2002 C C . ARG A 1 264 ? -1.267 6.490 -17.397 1.00 94.56 264 ARG A C 1
ATOM 2004 O O . ARG A 1 264 ? -0.918 7.017 -18.457 1.00 94.56 264 ARG A O 1
ATOM 2011 N N . VAL A 1 265 ? -0.640 5.429 -16.884 1.00 92.94 265 VAL A N 1
ATOM 2012 C CA . VAL A 1 265 ? 0.495 4.777 -17.553 1.00 92.94 265 VAL A CA 1
ATOM 2013 C C . VAL A 1 265 ? 0.068 4.212 -18.910 1.00 92.94 265 VAL A C 1
ATOM 2015 O O . VAL A 1 265 ? 0.744 4.466 -19.910 1.00 92.94 265 VAL A O 1
ATOM 2018 N N . MET A 1 266 ? -1.065 3.505 -18.976 1.00 91.25 266 MET A N 1
ATOM 2019 C CA . MET A 1 266 ? -1.605 2.950 -20.223 1.00 91.25 266 MET A CA 1
ATOM 2020 C C . MET A 1 266 ? -1.859 4.036 -21.271 1.00 91.25 266 MET A C 1
ATOM 2022 O O . MET A 1 266 ? -1.390 3.921 -22.404 1.00 91.25 266 MET A O 1
ATOM 2026 N N . GLN A 1 267 ? -2.528 5.127 -20.888 1.00 91.00 267 GLN A N 1
ATOM 2027 C CA . GLN A 1 267 ? -2.804 6.264 -21.771 1.00 91.00 267 GLN A CA 1
ATOM 2028 C C . GLN A 1 267 ? -1.516 6.918 -22.278 1.00 91.00 267 GLN A C 1
ATOM 2030 O O . GLN A 1 267 ? -1.372 7.184 -23.472 1.00 91.00 267 GLN A O 1
ATOM 2035 N N . ARG A 1 268 ? -0.549 7.147 -21.383 1.00 91.38 268 ARG A N 1
ATOM 2036 C CA . ARG A 1 268 ? 0.742 7.765 -21.714 1.00 91.38 268 ARG A CA 1
ATOM 2037 C C . ARG A 1 268 ? 1.573 6.913 -22.671 1.00 91.38 268 ARG A C 1
ATOM 2039 O O . ARG A 1 268 ? 2.313 7.462 -23.487 1.00 91.38 268 ARG A O 1
ATOM 2046 N N . LEU A 1 269 ? 1.478 5.591 -22.558 1.00 88.00 269 LEU A N 1
ATOM 2047 C CA . LEU A 1 269 ? 2.223 4.639 -23.381 1.00 88.00 269 LEU A CA 1
ATOM 2048 C C . LEU A 1 269 ? 1.448 4.162 -24.617 1.00 88.00 269 LEU A C 1
ATOM 2050 O O . LEU A 1 269 ? 2.001 3.405 -25.413 1.00 88.00 269 LEU A O 1
ATOM 2054 N N . GLY A 1 270 ? 0.208 4.625 -24.803 1.00 86.38 270 GLY A N 1
ATOM 2055 C CA . GLY A 1 270 ? -0.626 4.280 -25.953 1.00 86.38 270 GLY A CA 1
ATOM 2056 C C . GLY A 1 270 ? -1.058 2.815 -25.967 1.00 86.38 270 GLY A C 1
ATOM 2057 O O . GLY A 1 270 ? -1.083 2.203 -27.034 1.00 86.38 270 GLY A O 1
ATOM 2058 N N . PHE A 1 271 ? -1.351 2.238 -24.799 1.00 83.25 271 PHE A N 1
ATOM 2059 C CA . PHE A 1 271 ? -1.941 0.901 -24.732 1.00 83.25 271 PHE A CA 1
ATOM 2060 C C . PHE A 1 271 ? -3.319 0.922 -25.415 1.00 83.25 271 PHE A C 1
ATOM 2062 O O . PHE A 1 271 ? -4.014 1.942 -25.341 1.00 83.25 271 PHE A O 1
ATOM 2069 N N . PRO A 1 272 ? -3.736 -0.181 -26.060 1.00 69.56 272 PRO A N 1
ATOM 2070 C CA . PRO A 1 272 ? -5.101 -0.315 -26.551 1.00 69.56 272 PRO A CA 1
ATOM 2071 C C . PRO A 1 272 ? -6.079 -0.111 -25.393 1.00 69.56 272 PRO A C 1
ATOM 2073 O O . PRO A 1 272 ? -5.848 -0.608 -24.289 1.00 69.56 272 PRO A O 1
ATOM 2076 N N . ASN A 1 273 ? -7.159 0.635 -25.624 1.00 58.72 273 ASN A N 1
ATOM 2077 C CA . ASN A 1 273 ? -8.182 0.813 -24.605 1.00 58.72 273 ASN A CA 1
ATOM 2078 C C . ASN A 1 273 ? -8.845 -0.554 -24.338 1.00 58.72 273 ASN A C 1
ATOM 2080 O O . ASN A 1 273 ? -9.386 -1.133 -25.284 1.00 58.72 273 ASN A O 1
ATOM 2084 N N . PRO A 1 274 ? -8.852 -1.071 -23.095 1.00 56.34 274 PRO A N 1
ATOM 2085 C CA . PRO A 1 274 ? -9.502 -2.347 -22.795 1.00 56.34 274 PRO A CA 1
ATOM 2086 C C . PRO A 1 274 ? -10.989 -2.355 -23.200 1.00 56.34 274 PRO A C 1
ATOM 2088 O O . PRO A 1 274 ? -11.492 -3.379 -23.647 1.00 56.34 274 PRO A O 1
ATOM 2091 N N . ASN A 1 275 ? -11.658 -1.193 -23.191 1.00 50.88 275 ASN A N 1
ATOM 2092 C CA . ASN A 1 275 ? -13.054 -1.047 -23.628 1.00 50.88 275 ASN A CA 1
ATOM 2093 C C . ASN A 1 275 ? -13.243 -0.964 -25.158 1.00 50.88 275 ASN A C 1
ATOM 2095 O O . ASN A 1 275 ? -14.372 -1.023 -25.640 1.00 50.88 275 ASN A O 1
ATOM 2099 N N . GLU A 1 276 ? -12.175 -0.805 -25.945 1.00 48.69 276 GLU A N 1
ATOM 2100 C CA . GLU A 1 276 ? -12.242 -0.898 -27.414 1.00 48.69 276 GLU A CA 1
ATOM 2101 C C . GLU A 1 276 ? -12.045 -2.342 -27.900 1.00 48.69 276 GLU A C 1
ATOM 2103 O O . GLU A 1 276 ? -12.486 -2.684 -28.999 1.00 48.69 276 GLU A O 1
ATOM 2108 N N . GLN A 1 277 ? -11.448 -3.210 -27.080 1.00 45.22 277 GLN A N 1
ATOM 2109 C CA . GLN A 1 277 ? -11.164 -4.602 -27.431 1.00 45.22 277 GLN A CA 1
ATOM 2110 C C . GLN A 1 277 ? -12.424 -5.483 -27.384 1.00 45.22 277 GLN A C 1
ATOM 2112 O O . GLN A 1 277 ? -12.672 -6.229 -28.331 1.00 45.22 277 GLN A O 1
ATOM 2117 N N . ASP A 1 278 ? -13.307 -5.269 -26.402 1.00 44.75 278 ASP A N 1
ATOM 2118 C CA . ASP A 1 278 ? -14.632 -5.916 -26.347 1.00 44.75 278 ASP A CA 1
ATOM 2119 C C . ASP A 1 278 ? -15.537 -5.532 -27.536 1.00 44.75 278 ASP A C 1
ATOM 2121 O O . ASP A 1 278 ? -16.417 -6.291 -27.944 1.00 44.75 278 ASP A O 1
ATOM 2125 N N . SER A 1 279 ? -15.306 -4.368 -28.156 1.00 42.16 279 SER A N 1
ATOM 2126 C CA . SER A 1 279 ? -16.062 -3.929 -29.338 1.00 42.16 279 SER A CA 1
ATOM 2127 C C . SER A 1 279 ? -15.605 -4.592 -30.647 1.00 42.16 279 SER A C 1
ATOM 2129 O O . SER A 1 279 ? -16.340 -4.578 -31.639 1.00 42.16 279 SER A O 1
ATOM 2131 N N . LEU A 1 280 ? -14.407 -5.185 -30.667 1.00 41.81 280 LEU A N 1
ATOM 2132 C CA . LEU A 1 280 ? -13.881 -5.927 -31.814 1.00 41.81 280 LEU A CA 1
ATOM 2133 C C . LEU A 1 280 ? -14.276 -7.406 -31.762 1.00 41.81 280 LEU A C 1
ATOM 2135 O O . LEU A 1 280 ? -14.598 -7.965 -32.810 1.00 41.81 280 LEU A O 1
ATOM 2139 N N . ASP A 1 281 ? -14.355 -7.998 -30.569 1.00 43.91 281 ASP A N 1
ATOM 2140 C CA . ASP A 1 281 ? -14.816 -9.381 -30.395 1.00 43.91 281 ASP A CA 1
ATOM 2141 C C . ASP A 1 281 ? -16.344 -9.512 -30.559 1.00 43.91 281 ASP A C 1
ATOM 2143 O O . ASP A 1 281 ? -16.824 -10.516 -31.079 1.00 43.91 281 ASP A O 1
ATOM 2147 N N . ALA A 1 282 ? -17.118 -8.458 -30.267 1.00 45.91 282 ALA A N 1
ATOM 2148 C CA . ALA A 1 282 ? -18.566 -8.421 -30.516 1.00 45.91 282 ALA A CA 1
ATOM 2149 C C . ALA A 1 282 ? -18.967 -8.249 -32.001 1.00 45.91 282 ALA A C 1
ATOM 2151 O O . ALA A 1 282 ? -20.148 -8.328 -32.333 1.00 45.91 282 ALA A O 1
ATOM 2152 N N . ASN A 1 283 ? -18.012 -7.995 -32.904 1.00 40.84 283 ASN A N 1
ATOM 2153 C CA . ASN A 1 283 ? -18.264 -7.843 -34.346 1.00 40.84 283 ASN A CA 1
ATOM 2154 C C . ASN A 1 283 ? -17.850 -9.078 -35.174 1.00 40.84 283 ASN A C 1
ATOM 2156 O O . ASN A 1 283 ? -17.892 -9.029 -36.406 1.00 40.84 283 ASN A O 1
ATOM 2160 N N . TYR A 1 284 ? -17.472 -10.179 -34.512 1.00 44.84 284 TYR A N 1
ATOM 2161 C CA . TYR A 1 284 ? -17.136 -11.467 -35.133 1.00 44.84 284 TYR A CA 1
ATOM 2162 C C . TYR A 1 284 ? -17.961 -12.650 -34.585 1.00 44.84 284 TYR A C 1
ATOM 2164 O O . TYR A 1 284 ? -17.495 -13.791 -34.629 1.00 44.84 284 TYR A O 1
ATOM 2172 N N . GLU A 1 285 ? -19.202 -12.402 -34.151 1.00 38.31 285 GLU A N 1
ATOM 2173 C CA . GLU A 1 285 ? -20.237 -13.443 -33.998 1.00 38.31 285 GLU A CA 1
ATOM 2174 C C . GLU A 1 285 ? -21.364 -13.295 -35.030 1.00 38.31 285 GLU A C 1
ATOM 2176 O O . GLU A 1 285 ? -21.898 -12.173 -35.196 1.00 38.31 285 GLU A O 1
#

Sequence (285 aa):
MNYALNADFFHTRARLGLDSTGTDAPAARAFARQAGRACAIAGQFFASIHVSQFPVLLCQFAMGYNEVLLAKIGGASADLLDVSLATRSRFDAAVHKQDSVWLLDVMYSICEIAADNGTDSVPFFSDLPELTMLIDAAVERHEDTDALAEAAAAHERWKAALPTAAQLMSDVKRKASADGQKYEFEGYTLWCEPAHGGWSLTNAYGVDYCAFLSSEASFQWLLDAVVNDEDVGAVPPGCEKIADDADDHPDIVMFYACEDAAIRVMQRLGFPNPNEQDSLDANYE

Organism: NCBI:txid2508290

Radius of gyration: 31.45 Å; chains: 1; bounding box: 73×25×85 Å

Foldseek 3Di:
DQLLQLLLVLCVCVVVVVCPPNLSPVLSLLSLLLQLQVCLLVVHDDRDPSQVVDPSSVVSSVVSVVLNVVVVVVVDDSVLSVLLSVLSVLCSVCLSVVPLVSLLVSLLSLLVSLLVVVDPDRGPCPVQPLNNLSNVLSNLLNVVVVVVVVVVVVLVVVLVPDDQLVRVQVVCCVQAVDAQGWDDDLLKIWGDDVVVQWTWIQHNVRRTRLDTDRDSVSSVVVSVCSSVVPCSDDDDPPPAPVDVPCVPNSVNSSSVSSSVSSVVVCVVSVRPDPVVVVVVVVVPD

pLDDT: mean 84.27, std 15.54, range [35.38, 97.25]

Secondary structure (DSSP, 8-state):
--HHHHHHHHHHHHHTT--SSS-HHHHHHHHHHHHHHHHHHTT-----HHHHTSHHHHHHHHHHHHHHHHHHHTT--HHHHHHHHHHHHHHHHHHHHT-HHHHHHHHHHHHHHHHHHT-S--TT-TT-TTHHHHHHHHHHHHHHHHHHHHHHHHHHHHHHHSPPHHHHHHHHHHHS-STT-EEEETTEEEEEEGGGTEEEEE-TT--TTSEEE-SHHHHHHHHHHHHTT--SSPPPTT-S-S---GGGSHHHHHHHHHHHHHHHHHHHHTPPPHHHHHHHHTT--